Protein AF-A0A1L9WF78-F1 (afdb_monomer)

Organism: Aspergillus aculeatus (strain ATCC 16872 / CBS 172.66 / WB 5094) (NCBI:txid690307)

Nearest PDB structures (foldseek):
  9fd3-assembly1_A  TM=5.547E-01  e=2.324E-03  Kitasatospora cystarginea
  4m71-assembly1_B  TM=8.853E-01  e=1.704E-01  Streptomyces hygroscopicus
  8pha-assembly1_A  TM=4.714E-01  e=9.726E-03  Pleurotus sapidus
  5icg-assembly1_A-2  TM=5.037E-01  e=1.990E-02  Thalictrum flavum subsp. glaucum
  4kib-assembly1_A  TM=8.042E-01  e=3.721E-01  Streptomyces hygroscopicus

Mean predicted aligned error: 5.93 Å

Solvent-accessible surface area (backbone atoms only — not comparable to full-atom values): 11257 Å² total; per-residue (Å²): 108,93,61,76,75,52,94,73,83,68,85,78,70,74,90,67,50,72,46,78,39,79,64,32,56,86,36,61,65,51,50,56,51,30,70,78,35,74,77,26,51,64,45,67,43,56,97,61,77,67,62,98,58,92,80,71,68,68,61,70,53,64,53,66,60,60,52,42,43,52,50,53,72,73,46,57,94,83,59,84,83,83,86,90,82,77,76,78,69,84,70,50,88,68,83,92,61,79,47,58,61,75,88,36,70,64,44,47,50,49,50,53,51,46,52,52,24,47,75,73,52,17,55,50,78,48,68,93,48,45,67,60,47,40,46,75,43,73,50,72,93,83,78,85,84,87,81,88,78,51,76,27,70,79,47,84,53,68,68,50,15,55,50,1,40,53,45,36,49,54,58,52,70,70,52,77,134

InterPro domains:
  IPR029063 S-adenosyl-L-methionine-dependent methyltransferase superfamily [G3DSA:3.40.50.150] (2-60)
  IPR029063 S-adenosyl-L-methionine-dependent methyltransferase superfamily [SSF53335] (15-171)

Secondary structure (DSSP, 8-state):
-TTTT-S--S---S---EEEEES-TTSHHHHHHHHH-TTSEEEEE-SSS--SS---STTT-S-HHHHHHHHHHHSPTT---------SS-----SSS-SS-TTSHHHHHHHHHHHHHHHHT--S--HHHHHHHHHHTT--S---------SSTT-SSHHHHHHHHHHHHHHHHTS--

Radius of gyration: 17.88 Å; Cα contacts (8 Å, |Δi|>4): 173; chains: 1; bounding box: 43×38×52 Å

Foldseek 3Di:
DLVPPDLFDWPPPDQAAEAEAEQCQVVPSQVVVCVVRVNHDYHYDYPDHRDPADDDCFLVDLDLLVVLLVVLVPADVVGDDDHDHDAPAAADPDPDDGRDPCPDPRVVVVVVLQVVSVVVRGGGGCPVCNLVSNVVSVDPPRDDDDGDAAAAQPDPDPVSNVSNPSNVVVNVVVPDD

Sequence (177 aa):
MALQGKLYQAPLRGPVRRILDLGTGTGIWAIEIADERPQARVLGNDLSPIQPTCATWFGSIADWNGLFAQAHQHLVPGGSYEIQEFRVDFQSQARGGPTLPESSSIARWQHSLQEASSRFGKPINVVHTLADTLRRNAFVDVTEEVVKIPIGAWARDLTLKQLGVLMQGHAIDSVEP

pLDDT: mean 86.36, std 11.05, range [46.06, 97.69]

Structure (mmCIF, N/CA/C/O backbone):
data_AF-A0A1L9WF78-F1
#
_entry.id   AF-A0A1L9WF78-F1
#
loop_
_atom_site.group_PDB
_atom_site.id
_atom_site.type_symbol
_atom_site.label_atom_id
_atom_site.label_alt_id
_atom_site.label_comp_id
_atom_site.label_asym_id
_atom_site.label_entity_id
_atom_site.label_seq_id
_atom_site.pdbx_PDB_ins_code
_atom_site.Cartn_x
_atom_site.Cartn_y
_atom_site.Cartn_z
_atom_site.occupancy
_atom_site.B_iso_or_equiv
_atom_site.auth_seq_id
_atom_site.auth_comp_id
_atom_site.auth_asym_id
_atom_site.auth_atom_id
_atom_site.pdbx_PDB_model_num
ATOM 1 N N . MET A 1 1 ? 6.526 10.727 4.330 1.00 61.69 1 MET A N 1
ATOM 2 C CA . MET A 1 1 ? 6.862 11.603 3.176 1.00 61.69 1 MET A CA 1
ATOM 3 C C . MET A 1 1 ? 5.783 11.598 2.093 1.00 61.69 1 MET A C 1
ATOM 5 O O . MET A 1 1 ? 5.320 12.680 1.766 1.00 61.69 1 MET A O 1
ATOM 9 N N . ALA A 1 2 ? 5.336 10.444 1.574 1.00 72.06 2 ALA A N 1
ATOM 10 C CA . ALA A 1 2 ? 4.269 10.398 0.558 1.00 72.06 2 ALA A CA 1
ATOM 11 C C . ALA A 1 2 ? 2.912 10.930 1.070 1.00 72.06 2 ALA A C 1
ATOM 13 O O . ALA A 1 2 ? 2.276 11.721 0.389 1.00 72.06 2 ALA A O 1
ATOM 14 N N . LEU A 1 3 ? 2.536 10.598 2.310 1.00 82.19 3 LEU A N 1
ATOM 15 C CA . LEU A 1 3 ? 1.322 11.106 2.968 1.00 82.19 3 LEU A CA 1
ATOM 16 C C . LEU A 1 3 ? 1.522 12.427 3.734 1.00 82.19 3 LEU A C 1
ATOM 18 O O . LEU A 1 3 ? 0.786 12.728 4.670 1.00 82.19 3 LEU A O 1
ATOM 22 N N . GLN A 1 4 ? 2.565 13.199 3.403 1.00 81.69 4 GLN A N 1
ATOM 23 C CA . GLN A 1 4 ? 2.841 14.508 4.025 1.00 81.69 4 GLN A CA 1
ATOM 24 C C . GLN A 1 4 ? 2.914 14.492 5.570 1.00 81.69 4 GLN A C 1
ATOM 26 O O . GLN A 1 4 ? 2.599 15.479 6.226 1.00 81.69 4 GLN A O 1
ATOM 31 N N . GLY A 1 5 ? 3.343 13.369 6.156 1.00 83.19 5 GLY A N 1
ATOM 32 C CA . GLY A 1 5 ? 3.504 13.214 7.608 1.00 83.19 5 GLY A CA 1
ATOM 33 C C . GLY A 1 5 ? 2.298 12.610 8.330 1.00 83.19 5 GLY A C 1
ATOM 34 O O . GLY A 1 5 ? 2.365 12.431 9.539 1.00 83.19 5 GLY A O 1
ATOM 35 N N . LYS A 1 6 ? 1.220 12.265 7.616 1.00 88.19 6 LYS A N 1
ATOM 36 C CA . LYS A 1 6 ? 0.109 11.477 8.169 1.00 88.19 6 LYS A CA 1
ATOM 37 C C . LYS A 1 6 ? 0.437 9.980 8.148 1.00 88.19 6 LYS A C 1
ATOM 39 O O . LYS A 1 6 ? 1.111 9.523 7.225 1.00 88.19 6 LYS A O 1
ATOM 44 N N . LEU A 1 7 ? -0.092 9.232 9.120 1.00 89.06 7 LEU A N 1
ATOM 45 C CA . LEU A 1 7 ? 0.006 7.766 9.179 1.00 89.06 7 LEU A CA 1
ATOM 46 C C . LEU A 1 7 ? -1.025 7.067 8.282 1.00 89.06 7 LEU A C 1
ATOM 48 O O . LEU A 1 7 ? -0.733 6.028 7.697 1.00 89.06 7 LEU A O 1
ATOM 52 N N . TYR A 1 8 ? -2.221 7.640 8.174 1.00 91.62 8 TYR A N 1
ATOM 53 C CA . TYR A 1 8 ? -3.352 7.109 7.417 1.00 91.62 8 TYR A CA 1
ATOM 54 C C . TYR A 1 8 ? -4.175 8.258 6.821 1.00 91.62 8 TYR A C 1
ATOM 56 O O . TYR A 1 8 ? -4.053 9.418 7.235 1.00 91.62 8 TYR A O 1
ATOM 64 N N . GLN A 1 9 ? -5.024 7.937 5.851 1.00 91.31 9 GLN A N 1
ATOM 65 C CA . GLN A 1 9 ? -5.969 8.863 5.216 1.00 91.31 9 GLN A CA 1
ATOM 66 C C . GLN A 1 9 ? -7.432 8.505 5.476 1.00 91.31 9 GLN A C 1
ATOM 68 O O . GLN A 1 9 ? -8.313 9.355 5.322 1.00 91.31 9 GLN A O 1
ATOM 73 N N . ALA A 1 10 ? -7.700 7.264 5.879 1.00 89.38 10 ALA A N 1
ATOM 74 C CA . ALA A 1 10 ? -9.036 6.768 6.125 1.00 89.38 10 ALA A CA 1
ATOM 75 C C . ALA A 1 10 ? -9.765 7.627 7.171 1.00 89.38 10 ALA A C 1
ATOM 77 O O . ALA A 1 10 ? -9.201 7.968 8.218 1.00 89.38 10 ALA A O 1
ATOM 78 N N . PRO A 1 11 ? -11.047 7.953 6.938 1.00 85.25 11 PRO A N 1
ATOM 79 C CA . PRO A 1 11 ? -11.840 8.717 7.884 1.00 85.25 11 PRO A CA 1
ATOM 80 C C . PRO A 1 11 ? -12.244 7.817 9.058 1.00 85.25 11 PRO A C 1
ATOM 82 O O . PRO A 1 11 ? -13.340 7.258 9.079 1.00 85.25 11 PRO A O 1
ATOM 85 N N . LEU A 1 12 ? -11.363 7.679 10.049 1.00 84.88 12 LEU A N 1
ATOM 86 C CA . LEU A 1 12 ? -11.631 6.904 11.261 1.00 84.88 12 LEU A CA 1
ATOM 87 C C . LEU A 1 12 ? -12.743 7.580 12.085 1.00 84.88 12 LEU A C 1
ATOM 89 O O . LEU A 1 12 ? -12.500 8.530 12.834 1.00 84.88 12 LEU A O 1
ATOM 93 N N . ARG A 1 13 ? -13.988 7.109 11.927 1.00 76.88 13 ARG A N 1
ATOM 94 C CA . ARG A 1 13 ? -15.166 7.633 12.637 1.00 76.88 13 ARG A CA 1
ATO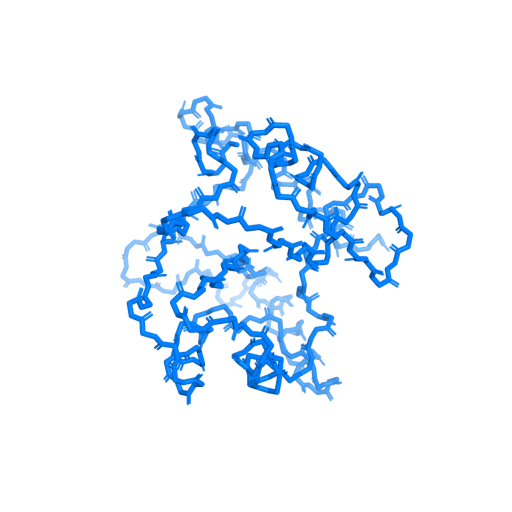M 95 C C . ARG A 1 13 ? -15.283 6.998 14.028 1.00 76.88 13 ARG A C 1
ATOM 97 O O . ARG A 1 13 ? -15.378 5.782 14.163 1.00 76.88 13 ARG A O 1
ATOM 104 N N . GLY A 1 14 ? -15.360 7.833 15.064 1.00 79.12 14 GLY A N 1
ATOM 105 C CA . GLY A 1 14 ? -15.586 7.388 16.443 1.00 79.12 14 GLY A CA 1
ATOM 106 C C . GLY A 1 14 ? -14.373 6.709 17.104 1.00 79.12 14 GLY A C 1
ATOM 107 O O . GLY A 1 14 ? -13.246 6.814 16.617 1.00 79.12 14 GLY A O 1
ATOM 108 N N . PRO A 1 15 ? -14.569 6.051 18.263 1.00 84.44 15 PRO A N 1
ATOM 109 C CA . PRO A 1 15 ? -13.482 5.407 18.991 1.00 84.44 15 PRO A CA 1
ATOM 110 C C . PRO A 1 15 ? -13.066 4.092 18.316 1.00 84.44 15 PRO A C 1
ATOM 112 O O . PRO A 1 15 ? -13.718 3.058 18.475 1.00 84.44 15 PRO A O 1
ATOM 115 N N . VAL A 1 16 ? -11.937 4.116 17.608 1.00 90.62 16 VAL A N 1
ATOM 116 C CA . VAL A 1 16 ? -11.293 2.905 17.081 1.00 90.62 16 VAL A CA 1
ATOM 117 C C . VAL A 1 16 ? -10.707 2.100 18.240 1.00 90.62 16 VAL A C 1
ATOM 119 O O . VAL A 1 16 ? -9.909 2.619 19.016 1.00 90.62 16 VAL A O 1
ATOM 122 N N . ARG A 1 17 ? -11.122 0.834 18.377 1.00 93.00 17 ARG A N 1
ATOM 123 C CA . ARG A 1 17 ? -10.664 -0.064 19.458 1.00 93.00 17 ARG A CA 1
ATOM 124 C C . ARG A 1 17 ? -9.747 -1.190 19.001 1.00 93.00 17 ARG A C 1
ATOM 126 O O . ARG A 1 17 ? -9.076 -1.794 19.831 1.00 93.00 17 ARG A O 1
ATOM 133 N N . ARG A 1 18 ? -9.769 -1.535 17.714 1.00 95.56 18 ARG A N 1
ATOM 134 C CA . ARG A 1 18 ? -8.987 -2.636 17.143 1.00 95.56 18 ARG A CA 1
ATOM 135 C C . ARG A 1 18 ? -8.483 -2.220 15.771 1.00 95.56 18 ARG A C 1
ATOM 137 O O . ARG A 1 18 ? -9.291 -1.781 14.957 1.00 95.56 18 ARG A O 1
ATOM 144 N N . ILE A 1 19 ? -7.182 -2.365 15.555 1.00 95.94 19 ILE A N 1
ATOM 145 C CA . ILE A 1 19 ? -6.498 -2.090 14.290 1.00 95.94 19 ILE A CA 1
ATOM 146 C C . ILE A 1 19 ? -5.694 -3.338 13.938 1.00 95.94 19 ILE A C 1
ATOM 148 O O . ILE A 1 19 ? -5.048 -3.925 14.807 1.00 95.94 19 ILE A O 1
ATOM 152 N N . LEU A 1 20 ? -5.769 -3.752 12.679 1.00 96.00 20 LEU A N 1
ATOM 153 C CA . LEU A 1 20 ? -4.962 -4.826 12.122 1.00 96.00 20 LEU A CA 1
ATOM 154 C C . LEU A 1 20 ? -4.073 -4.214 11.039 1.00 96.00 20 LEU A C 1
ATOM 156 O O . LEU A 1 20 ? -4.594 -3.685 10.061 1.00 96.00 20 LEU A O 1
ATOM 160 N N . ASP A 1 21 ? -2.764 -4.286 11.242 1.00 94.25 21 ASP A N 1
ATOM 161 C CA . ASP A 1 21 ? -1.738 -3.893 10.281 1.00 94.25 21 ASP A CA 1
ATOM 162 C C . ASP A 1 21 ? -1.203 -5.154 9.597 1.00 94.25 21 ASP A C 1
ATOM 164 O O . ASP A 1 21 ? -0.623 -6.035 10.240 1.00 94.25 21 ASP A O 1
ATOM 168 N N . LEU A 1 22 ? -1.471 -5.281 8.303 1.00 91.94 22 LEU A N 1
ATOM 169 C CA . LEU A 1 22 ? -1.071 -6.430 7.502 1.00 91.94 22 LEU A CA 1
ATOM 170 C C . LEU A 1 22 ? 0.110 -6.017 6.608 1.00 91.94 22 LEU A C 1
ATOM 172 O O . LEU A 1 22 ? 0.045 -5.011 5.905 1.00 91.94 22 LEU A O 1
ATOM 176 N N . GLY A 1 23 ? 1.183 -6.808 6.619 1.00 87.50 23 GLY A N 1
ATOM 177 C CA . GLY A 1 23 ? 2.458 -6.407 6.015 1.00 87.50 23 GLY A CA 1
ATOM 178 C C . GLY A 1 23 ? 3.178 -5.358 6.864 1.00 87.50 23 GLY A C 1
ATOM 179 O O . GLY A 1 23 ? 3.697 -4.381 6.333 1.00 87.50 23 GLY A O 1
ATOM 180 N N . THR A 1 24 ? 3.164 -5.545 8.190 1.00 88.75 24 THR A N 1
ATOM 181 C CA . THR A 1 24 ? 3.690 -4.568 9.159 1.00 88.75 24 THR A CA 1
ATOM 182 C C . THR A 1 24 ? 5.202 -4.333 9.022 1.00 88.75 24 THR A C 1
ATOM 184 O O . THR A 1 24 ? 5.720 -3.298 9.448 1.00 88.75 24 THR A O 1
ATOM 187 N N . GLY A 1 25 ? 5.934 -5.282 8.425 1.00 86.62 25 GLY A N 1
ATOM 188 C CA . GLY A 1 25 ? 7.367 -5.201 8.174 1.00 86.62 25 GLY A CA 1
ATOM 189 C C . GLY A 1 25 ? 8.172 -4.926 9.442 1.00 86.62 25 GLY A C 1
ATOM 190 O O . GLY A 1 25 ? 8.266 -5.756 10.344 1.00 86.62 25 GLY A O 1
ATOM 191 N N . THR A 1 26 ? 8.771 -3.737 9.506 1.00 86.38 26 THR A N 1
ATOM 192 C CA . THR A 1 26 ? 9.550 -3.270 10.663 1.00 86.38 26 THR A CA 1
ATOM 193 C C . THR A 1 26 ? 8.688 -2.960 11.892 1.00 86.38 26 THR A C 1
ATOM 195 O O . THR A 1 26 ? 9.228 -2.798 12.985 1.00 86.38 26 THR A O 1
ATOM 198 N N . GLY A 1 27 ? 7.366 -2.852 11.728 1.00 88.00 27 GLY A N 1
ATOM 199 C CA . GLY A 1 27 ? 6.416 -2.519 12.787 1.00 88.00 27 GLY A CA 1
ATOM 200 C C . GLY A 1 27 ? 6.327 -1.030 13.122 1.00 88.00 27 GLY A C 1
ATOM 201 O O . GLY A 1 27 ? 5.573 -0.669 14.021 1.00 88.00 27 GLY A O 1
ATOM 202 N N . ILE A 1 28 ? 7.059 -0.155 12.417 1.00 90.50 28 ILE A N 1
ATOM 203 C CA . ILE A 1 28 ? 7.089 1.293 12.706 1.00 90.50 28 ILE A CA 1
ATOM 204 C C . ILE A 1 28 ? 5.677 1.886 12.665 1.00 90.50 28 ILE A C 1
ATOM 206 O O . ILE A 1 28 ? 5.268 2.542 13.617 1.00 90.50 28 ILE A O 1
ATOM 210 N N . TRP A 1 29 ? 4.904 1.587 11.615 1.00 91.69 29 TRP A N 1
ATOM 211 C CA . TRP A 1 29 ? 3.536 2.092 11.485 1.00 91.69 29 TRP A CA 1
ATOM 212 C C . TRP A 1 29 ? 2.633 1.614 12.631 1.00 91.69 29 TRP A C 1
ATOM 214 O O . TRP A 1 29 ? 1.911 2.412 13.227 1.00 91.69 29 TRP A O 1
ATOM 224 N N . ALA A 1 30 ? 2.713 0.326 12.987 1.00 92.81 30 ALA A N 1
ATOM 225 C CA . ALA A 1 30 ? 1.938 -0.257 14.080 1.00 92.81 30 ALA A CA 1
ATOM 226 C C . ALA A 1 30 ? 2.273 0.364 15.449 1.00 92.81 30 ALA A C 1
ATOM 228 O O . ALA A 1 30 ? 1.378 0.521 16.280 1.00 92.81 30 ALA A O 1
ATOM 229 N N . ILE A 1 31 ? 3.538 0.725 15.685 1.00 93.19 31 ILE A N 1
ATOM 230 C CA . ILE A 1 31 ? 3.962 1.419 16.908 1.00 93.19 31 ILE A CA 1
ATOM 231 C C . ILE A 1 31 ? 3.415 2.850 16.912 1.00 93.19 31 ILE A C 1
ATOM 233 O O . ILE A 1 31 ? 2.746 3.244 17.864 1.00 93.19 31 ILE A O 1
ATOM 237 N N . GLU A 1 32 ? 3.627 3.604 15.833 1.00 94.38 32 GLU A N 1
ATOM 238 C CA . GLU A 1 32 ? 3.211 5.009 15.752 1.00 94.38 32 GLU A CA 1
ATOM 239 C C . GLU A 1 32 ? 1.686 5.170 15.885 1.00 94.38 32 GLU A C 1
ATOM 241 O O . GLU A 1 32 ? 1.213 6.067 16.587 1.00 94.38 32 GLU A O 1
ATOM 246 N N . ILE A 1 33 ? 0.891 4.271 15.289 1.00 93.31 33 ILE A N 1
ATOM 247 C CA . ILE A 1 33 ? -0.571 4.321 15.431 1.00 93.31 33 ILE A CA 1
ATOM 248 C C . ILE A 1 33 ? -1.043 3.888 16.826 1.00 93.31 33 ILE A C 1
ATOM 250 O O . ILE A 1 33 ? -2.074 4.376 17.296 1.00 93.31 33 ILE A O 1
ATOM 254 N N . ALA A 1 34 ? -0.312 2.993 17.502 1.00 94.00 34 ALA A N 1
ATOM 255 C CA . ALA A 1 34 ? -0.608 2.614 18.883 1.00 94.00 34 ALA A CA 1
ATOM 256 C C . ALA A 1 34 ? -0.374 3.792 19.840 1.00 94.00 34 ALA A C 1
ATOM 258 O O . ALA A 1 34 ? -1.193 4.017 20.733 1.00 94.00 34 ALA A O 1
ATOM 259 N N . ASP A 1 35 ? 0.679 4.579 19.601 1.00 94.56 35 ASP A N 1
ATOM 260 C CA . ASP A 1 35 ? 0.959 5.809 20.347 1.00 94.56 35 ASP A CA 1
ATOM 261 C C . ASP A 1 35 ? -0.088 6.904 20.062 1.00 94.56 35 ASP A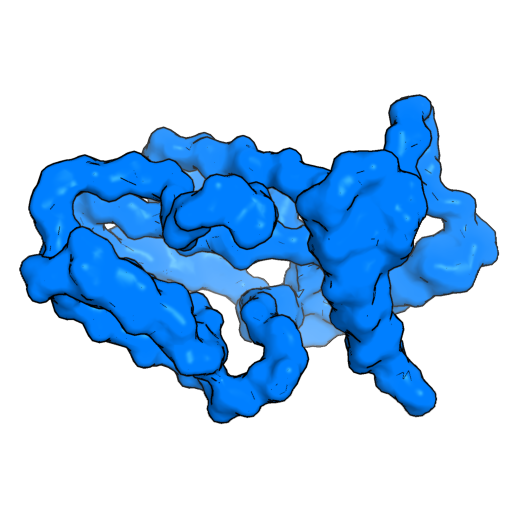 C 1
ATOM 263 O O . ASP A 1 35 ? -0.557 7.567 20.990 1.00 94.56 35 ASP A O 1
ATOM 267 N N . GLU A 1 36 ? -0.525 7.072 18.803 1.00 92.56 36 GLU A N 1
ATOM 268 C CA . GLU A 1 36 ? -1.593 8.027 18.443 1.00 92.56 36 GLU A CA 1
ATOM 269 C C . GLU A 1 36 ? -2.966 7.615 19.021 1.00 92.56 36 GLU A C 1
ATOM 271 O O . GLU A 1 36 ? -3.814 8.461 19.331 1.00 92.56 36 GLU A O 1
ATOM 276 N N . ARG A 1 37 ? -3.216 6.306 19.167 1.00 91.19 37 ARG A N 1
ATOM 277 C CA . ARG A 1 37 ? -4.502 5.733 19.599 1.00 91.19 37 ARG A CA 1
ATOM 278 C C . ARG A 1 37 ? -4.304 4.745 20.759 1.00 91.19 37 ARG A C 1
ATOM 280 O O . ARG A 1 37 ? -4.589 3.559 20.589 1.00 91.19 37 ARG A O 1
ATOM 287 N N . PRO A 1 38 ? -3.946 5.209 21.971 1.00 92.81 38 PRO A N 1
ATOM 288 C CA . PRO A 1 38 ? -3.614 4.331 23.101 1.00 92.81 38 PRO A CA 1
ATOM 289 C C . PRO A 1 38 ? -4.782 3.446 23.574 1.00 92.81 38 PRO A C 1
ATOM 291 O O . PRO A 1 38 ? -4.584 2.430 24.236 1.00 92.81 38 PRO A O 1
ATOM 294 N N . GLN A 1 39 ? -6.022 3.809 23.238 1.00 93.81 39 GLN A N 1
ATOM 295 C CA . GLN A 1 39 ? -7.219 3.005 23.496 1.00 93.81 39 GLN A CA 1
ATOM 296 C C . GLN A 1 39 ? -7.435 1.856 22.496 1.00 93.81 39 GLN A C 1
ATOM 298 O O . GLN A 1 39 ? -8.315 1.015 22.712 1.00 93.81 39 GLN A O 1
ATOM 303 N N . ALA A 1 40 ? -6.716 1.850 21.372 1.00 94.56 40 ALA A N 1
ATOM 304 C CA . ALA A 1 40 ? -6.832 0.835 20.341 1.00 94.56 40 ALA A CA 1
ATOM 305 C C . ALA A 1 40 ? -5.834 -0.296 20.595 1.00 94.56 40 ALA A C 1
ATOM 307 O O . ALA A 1 40 ? -4.653 -0.076 20.840 1.00 94.56 40 ALA A O 1
ATOM 308 N N . ARG A 1 41 ? -6.296 -1.540 20.469 1.00 96.19 41 ARG A N 1
ATOM 309 C CA . ARG A 1 41 ? -5.400 -2.687 20.348 1.00 96.19 41 ARG A CA 1
ATOM 310 C C . ARG A 1 41 ? -4.944 -2.802 18.896 1.00 96.19 41 ARG A C 1
ATOM 312 O O . ARG A 1 41 ? -5.767 -3.102 18.029 1.00 96.19 41 ARG A O 1
ATOM 319 N N . VAL A 1 42 ? -3.653 -2.606 18.660 1.00 96.69 42 VAL A N 1
ATOM 320 C CA . VAL A 1 42 ? -3.015 -2.759 17.347 1.00 96.69 42 VAL A CA 1
ATOM 321 C C . VAL A 1 42 ? -2.398 -4.152 17.249 1.00 96.69 42 VAL A C 1
ATOM 323 O O . VAL A 1 42 ? -1.690 -4.590 18.156 1.00 96.69 42 VAL A O 1
ATOM 326 N N . LEU A 1 43 ? -2.706 -4.876 16.176 1.00 95.81 43 LEU A N 1
ATOM 327 C CA . LEU A 1 43 ? -2.088 -6.154 15.838 1.00 95.81 43 LEU A CA 1
ATOM 328 C C . LEU A 1 43 ? -1.344 -5.988 14.514 1.00 95.81 43 LEU A C 1
ATOM 330 O O . LEU A 1 43 ? -1.992 -5.796 13.493 1.00 95.81 43 LEU A O 1
ATOM 334 N N . GLY A 1 44 ? -0.016 -6.068 14.540 1.00 92.38 44 GLY A N 1
ATOM 335 C CA . GLY A 1 44 ? 0.814 -6.131 13.338 1.00 92.38 44 GLY A CA 1
ATOM 336 C C . GLY A 1 44 ? 1.113 -7.576 12.964 1.00 92.38 44 GLY A C 1
ATOM 337 O O . GLY A 1 44 ? 1.482 -8.372 13.830 1.00 92.38 44 GLY A O 1
ATOM 338 N N . ASN A 1 45 ? 0.944 -7.924 11.692 1.00 90.44 45 ASN A N 1
ATOM 339 C CA . ASN A 1 45 ? 1.291 -9.237 11.163 1.00 90.44 45 ASN A CA 1
ATOM 340 C C . ASN A 1 45 ? 2.050 -9.099 9.842 1.00 90.44 45 ASN A C 1
ATOM 342 O O . ASN A 1 45 ? 1.644 -8.337 8.965 1.00 90.44 45 ASN A O 1
ATOM 346 N N . ASP A 1 46 ? 3.100 -9.897 9.677 1.00 87.62 46 ASP A N 1
ATOM 347 C CA . ASP A 1 46 ? 3.849 -10.013 8.429 1.00 87.62 46 ASP A CA 1
ATOM 348 C C . ASP A 1 46 ? 3.949 -11.479 7.996 1.00 87.62 46 ASP A C 1
ATOM 350 O O . ASP A 1 46 ? 3.882 -12.390 8.825 1.00 87.62 46 ASP A O 1
ATOM 354 N N . LEU A 1 47 ? 4.086 -11.708 6.690 1.00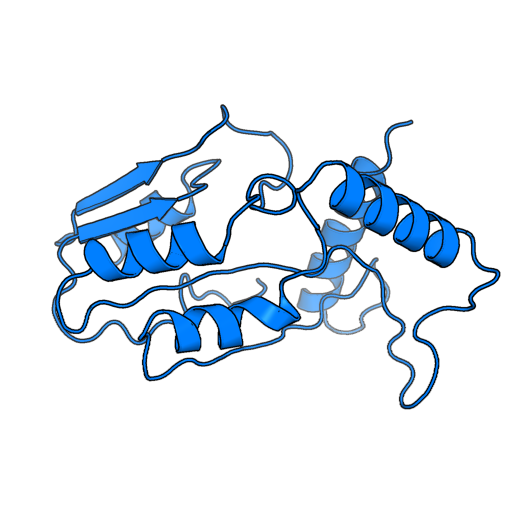 82.06 47 LEU A N 1
ATOM 355 C CA . LEU A 1 47 ? 4.339 -13.041 6.136 1.00 82.06 47 LEU A CA 1
ATOM 356 C C . LEU A 1 47 ? 5.825 -13.412 6.191 1.00 82.06 47 LEU A C 1
ATOM 358 O O . LEU A 1 47 ? 6.160 -14.595 6.119 1.00 82.06 47 LEU A O 1
ATOM 362 N N . SER A 1 48 ? 6.709 -12.422 6.301 1.00 74.69 48 SER A N 1
ATOM 363 C CA . SER A 1 48 ? 8.157 -12.590 6.266 1.00 74.69 48 SER A CA 1
ATOM 364 C C . SER A 1 48 ? 8.835 -11.902 7.455 1.00 74.69 48 SER A C 1
ATOM 366 O O . SER A 1 48 ? 8.313 -10.928 7.997 1.00 74.69 48 SER A O 1
ATOM 368 N N . PRO A 1 49 ? 10.015 -12.379 7.889 1.00 68.12 49 PRO A N 1
ATOM 369 C CA . PRO A 1 49 ? 10.863 -11.611 8.790 1.00 68.12 49 PRO A CA 1
ATOM 370 C C . PRO A 1 49 ? 11.244 -10.270 8.158 1.00 68.12 49 PRO A C 1
ATOM 372 O O . PRO A 1 49 ? 11.361 -10.183 6.934 1.00 68.12 49 PRO A O 1
ATOM 375 N N . ILE A 1 50 ? 11.496 -9.272 9.011 1.00 64.81 50 ILE A N 1
ATOM 376 C CA . ILE A 1 50 ? 11.900 -7.908 8.646 1.00 64.81 50 ILE A CA 1
ATOM 377 C C . ILE A 1 50 ? 12.856 -7.899 7.440 1.00 64.81 50 ILE A C 1
ATOM 379 O O . ILE A 1 50 ? 14.006 -8.334 7.524 1.00 64.81 50 ILE A O 1
ATOM 383 N N . GLN A 1 51 ? 12.355 -7.445 6.291 1.00 58.22 51 GLN A N 1
ATOM 384 C CA . GLN A 1 51 ? 13.180 -7.269 5.103 1.00 58.22 51 GLN A CA 1
ATOM 385 C C . GLN A 1 51 ? 13.944 -5.940 5.247 1.00 58.22 51 GLN A C 1
ATOM 387 O O . GLN A 1 51 ? 13.338 -4.930 5.613 1.00 58.22 51 GLN A O 1
ATOM 392 N N . PRO A 1 52 ? 15.268 -5.909 5.003 1.00 46.06 52 PRO A N 1
ATOM 393 C CA . PRO A 1 52 ? 16.073 -4.689 5.120 1.00 46.06 52 PRO A CA 1
ATOM 394 C C . PRO A 1 52 ? 15.736 -3.634 4.051 1.00 46.06 52 PRO A C 1
ATOM 396 O O . PRO A 1 52 ? 16.131 -2.478 4.192 1.00 46.06 52 PRO A O 1
ATOM 399 N N . THR A 1 53 ? 14.996 -4.012 3.007 1.00 55.31 53 THR A N 1
ATOM 400 C CA . THR A 1 53 ? 14.496 -3.135 1.942 1.00 55.31 53 THR A CA 1
ATOM 401 C C . THR A 1 53 ? 12.962 -3.127 1.920 1.00 55.31 53 THR A C 1
ATOM 403 O O . THR A 1 53 ? 12.313 -4.008 2.480 1.00 55.31 53 THR A O 1
ATOM 406 N N . CYS A 1 54 ? 12.378 -2.070 1.344 1.00 51.81 54 CYS A N 1
ATOM 407 C CA . CYS A 1 54 ? 10.943 -1.763 1.364 1.00 51.81 54 CYS A CA 1
ATOM 408 C C . CYS A 1 54 ? 10.045 -2.984 1.072 1.00 51.81 54 CYS A C 1
ATOM 410 O O . CYS A 1 54 ? 10.113 -3.566 -0.008 1.00 51.81 54 CYS A O 1
ATOM 412 N N . ALA A 1 55 ? 9.176 -3.338 2.025 1.00 54.44 55 ALA A N 1
ATOM 413 C CA . ALA A 1 55 ? 8.175 -4.386 1.866 1.00 54.44 55 ALA A CA 1
ATOM 414 C C . ALA A 1 55 ? 6.857 -3.781 1.366 1.00 54.44 55 ALA A C 1
ATOM 416 O O . ALA A 1 55 ? 6.317 -2.856 1.970 1.00 54.44 55 ALA A O 1
ATOM 417 N N . THR A 1 56 ? 6.344 -4.310 0.260 1.00 61.94 56 THR A N 1
ATOM 418 C CA . THR A 1 56 ? 5.018 -3.982 -0.283 1.00 61.94 56 THR A CA 1
ATOM 419 C C . THR A 1 56 ? 4.304 -5.268 -0.663 1.00 61.94 56 THR A C 1
ATOM 421 O O . THR A 1 56 ? 4.928 -6.328 -0.755 1.00 61.94 56 THR A O 1
ATOM 424 N N . TRP A 1 57 ? 2.989 -5.209 -0.855 1.00 63.25 57 TRP A N 1
ATOM 425 C CA . TRP A 1 57 ? 2.187 -6.412 -1.077 1.00 63.25 57 TRP A CA 1
ATOM 426 C C . TRP A 1 57 ? 2.237 -6.919 -2.524 1.00 63.25 57 TRP A C 1
ATOM 428 O O . TRP A 1 57 ? 1.710 -8.000 -2.831 1.00 63.25 57 TRP A O 1
ATOM 438 N N . PHE A 1 58 ? 2.909 -6.193 -3.421 1.00 66.75 58 PHE A N 1
ATOM 439 C CA . PHE A 1 58 ? 3.067 -6.602 -4.811 1.00 66.75 58 PHE A CA 1
ATOM 440 C C . PHE A 1 58 ? 3.720 -7.956 -4.967 1.00 66.75 58 PHE A C 1
ATOM 442 O O . PHE A 1 58 ? 4.685 -8.302 -4.293 1.00 66.75 58 PHE A O 1
ATOM 449 N N . GLY A 1 59 ? 3.162 -8.745 -5.884 1.00 73.44 59 GLY A N 1
ATOM 450 C CA . GLY A 1 59 ? 3.639 -10.098 -6.144 1.00 73.44 59 GLY A CA 1
ATOM 451 C C . GLY A 1 59 ? 3.403 -11.071 -4.983 1.00 73.44 59 GLY A C 1
ATOM 452 O O . GLY A 1 59 ? 3.711 -12.253 -5.121 1.00 73.44 59 GLY A O 1
ATOM 453 N N . SER A 1 60 ? 2.810 -10.631 -3.867 1.00 81.50 60 SER A N 1
ATOM 454 C CA . SER A 1 60 ? 2.484 -11.494 -2.728 1.00 81.50 60 SER A CA 1
ATOM 455 C C . SER A 1 60 ? 1.027 -11.952 -2.756 1.00 81.50 60 SER A C 1
ATOM 457 O O . SER A 1 60 ? 0.764 -13.120 -2.451 1.00 81.50 60 SER A O 1
ATOM 459 N N . ILE A 1 61 ? 0.106 -11.105 -3.229 1.00 88.12 61 ILE A N 1
ATOM 460 C CA . ILE A 1 61 ? -1.327 -11.420 -3.335 1.00 88.12 61 ILE A CA 1
ATOM 461 C C . ILE A 1 61 ? -1.706 -11.923 -4.726 1.00 88.12 61 ILE A C 1
ATOM 463 O O . ILE A 1 61 ? -1.485 -11.251 -5.730 1.00 88.12 61 ILE A O 1
ATOM 467 N N . ALA A 1 62 ? -2.323 -13.106 -4.763 1.00 89.06 62 ALA A N 1
ATOM 468 C CA . ALA A 1 62 ? -2.918 -13.680 -5.970 1.00 89.06 62 ALA A CA 1
ATOM 469 C C . ALA A 1 62 ? -4.399 -13.292 -6.131 1.00 89.06 62 ALA A C 1
ATOM 471 O O . ALA A 1 62 ? -4.849 -13.012 -7.238 1.00 89.06 62 ALA A O 1
ATOM 472 N N . ASP A 1 63 ? -5.151 -13.257 -5.024 1.00 92.69 63 ASP A N 1
ATOM 473 C CA . ASP A 1 63 ? -6.598 -13.023 -5.015 1.00 92.69 63 ASP A CA 1
ATOM 474 C C . ASP A 1 63 ? -6.971 -11.808 -4.154 1.00 92.69 63 ASP A C 1
ATOM 476 O O . ASP A 1 63 ? -7.311 -11.912 -2.973 1.00 92.69 63 ASP A O 1
ATOM 480 N N . TRP A 1 64 ? -6.912 -10.630 -4.774 1.00 93.06 64 TRP A N 1
ATOM 481 C CA . TRP A 1 64 ? -7.333 -9.373 -4.152 1.00 93.06 64 TRP A CA 1
ATOM 482 C C . TRP A 1 64 ? -8.825 -9.346 -3.822 1.00 93.06 64 TRP A C 1
ATOM 484 O O . TRP A 1 64 ? -9.226 -8.735 -2.834 1.00 93.06 64 TRP A O 1
ATOM 494 N N . ASN A 1 65 ? -9.656 -10.019 -4.622 1.00 95.25 65 ASN A N 1
ATOM 495 C CA . ASN A 1 65 ? -11.089 -10.064 -4.371 1.00 95.25 65 ASN A CA 1
ATOM 496 C C . ASN A 1 65 ? -11.392 -10.873 -3.106 1.00 95.25 65 ASN A C 1
ATOM 498 O O . ASN A 1 65 ? -12.120 -10.397 -2.241 1.00 95.25 65 ASN A O 1
ATOM 502 N N . GLY A 1 66 ? -10.793 -12.057 -2.967 1.00 96.31 66 GLY A N 1
ATOM 503 C CA . GLY A 1 66 ? -10.898 -12.876 -1.762 1.00 96.31 66 GLY A CA 1
ATOM 504 C C . GLY A 1 66 ? -10.361 -12.164 -0.521 1.00 96.31 66 GLY A C 1
ATOM 505 O O . GLY A 1 66 ? -11.016 -12.192 0.522 1.00 96.31 66 GLY A O 1
ATOM 506 N N . LEU A 1 67 ? -9.227 -11.464 -0.636 1.00 94.88 67 LEU A N 1
ATOM 507 C CA . LEU A 1 67 ? -8.682 -10.655 0.458 1.00 94.88 67 LEU A CA 1
ATOM 508 C C . LEU A 1 67 ? -9.671 -9.570 0.910 1.00 94.88 67 LEU A C 1
ATOM 510 O O . LEU A 1 67 ? -9.947 -9.450 2.103 1.00 94.88 67 LEU A O 1
ATOM 514 N N . PHE A 1 68 ? -10.231 -8.796 -0.023 1.00 96.62 68 PHE A N 1
ATOM 515 C CA . PHE A 1 68 ? -11.182 -7.735 0.317 1.00 96.62 68 PHE A CA 1
ATOM 516 C C . PHE A 1 68 ? -12.515 -8.289 0.829 1.00 96.62 68 PHE A C 1
ATOM 518 O O . PHE A 1 68 ? -13.072 -7.728 1.772 1.00 96.62 68 PHE A O 1
ATOM 525 N N . ALA A 1 69 ? -12.990 -9.417 0.297 1.00 97.69 69 ALA A N 1
ATOM 526 C CA . ALA A 1 69 ? -14.162 -10.115 0.823 1.00 97.69 69 ALA A CA 1
ATOM 527 C C . ALA A 1 69 ? -13.951 -10.534 2.287 1.00 97.69 69 ALA A C 1
ATOM 529 O O . ALA A 1 69 ? -14.812 -10.298 3.138 1.00 97.69 69 ALA A O 1
ATOM 530 N N . GLN A 1 70 ? -12.786 -11.110 2.600 1.00 97.12 70 GLN A N 1
ATOM 531 C CA . GLN A 1 70 ? -12.425 -11.484 3.968 1.00 97.12 70 GLN A CA 1
ATOM 532 C C . GLN A 1 70 ? -12.299 -10.254 4.868 1.00 97.12 70 GLN A C 1
ATOM 534 O O . GLN A 1 70 ? -12.840 -10.259 5.973 1.00 97.12 70 GLN A O 1
ATOM 539 N N . ALA A 1 71 ? -11.643 -9.188 4.407 1.00 96.44 71 ALA A N 1
ATOM 540 C CA . ALA A 1 71 ? -11.526 -7.948 5.169 1.00 96.44 71 ALA A CA 1
ATOM 541 C C . ALA A 1 71 ? -12.909 -7.374 5.515 1.00 96.44 71 ALA A C 1
ATOM 543 O O . ALA A 1 71 ? -13.172 -7.069 6.678 1.00 96.44 71 ALA A O 1
ATOM 544 N N . HIS A 1 72 ? -13.822 -7.315 4.542 1.00 96.31 72 HIS A N 1
ATOM 545 C CA . HIS A 1 72 ? -15.187 -6.836 4.754 1.00 96.31 72 HIS A CA 1
ATOM 546 C C . HIS A 1 72 ? -15.940 -7.667 5.808 1.00 96.31 72 HIS A C 1
ATOM 548 O O . HIS A 1 72 ? -16.623 -7.108 6.661 1.00 96.31 72 HIS A O 1
ATOM 554 N N . GLN A 1 73 ? -15.794 -8.996 5.796 1.00 96.94 73 GLN A N 1
ATOM 555 C CA . GLN A 1 73 ? -16.444 -9.884 6.774 1.00 96.94 73 GLN A CA 1
ATOM 556 C C . GLN A 1 73 ? -15.942 -9.696 8.213 1.00 96.94 73 GLN A C 1
ATOM 558 O O . GLN A 1 73 ? -16.692 -9.946 9.157 1.00 96.94 73 GLN A O 1
ATOM 563 N N . HIS A 1 74 ? -14.687 -9.279 8.393 1.00 95.94 74 HIS A N 1
ATOM 564 C CA . HIS A 1 74 ? -14.070 -9.124 9.714 1.00 95.94 74 HIS A CA 1
ATOM 565 C C . HIS A 1 74 ? -14.138 -7.690 10.256 1.00 95.94 74 HIS A C 1
ATOM 567 O O . HIS A 1 74 ? -13.871 -7.465 11.442 1.00 95.94 74 HIS A O 1
ATOM 573 N N . LEU A 1 75 ? -14.505 -6.719 9.418 1.00 94.69 75 LEU A N 1
ATOM 574 C CA . LEU A 1 75 ? -14.723 -5.346 9.849 1.00 94.69 75 LEU A CA 1
ATOM 575 C C . LEU A 1 75 ? -16.051 -5.212 10.595 1.00 94.69 75 LEU A C 1
ATOM 577 O O . LEU A 1 75 ? -17.077 -5.787 10.243 1.00 94.69 75 LEU A O 1
ATOM 581 N N . VAL A 1 76 ? -16.028 -4.409 11.657 1.00 93.12 76 VAL A N 1
ATOM 582 C CA . VAL A 1 76 ? -17.260 -3.993 12.332 1.00 93.12 76 VAL A CA 1
ATOM 583 C C . VAL A 1 76 ? -18.065 -3.064 11.416 1.00 93.12 76 VAL A C 1
ATOM 585 O O . VAL A 1 76 ? -17.462 -2.344 10.615 1.00 93.12 76 VAL A O 1
ATOM 588 N N . PRO A 1 77 ? -19.402 -3.000 11.549 1.00 91.69 77 PRO A N 1
ATOM 589 C CA . PRO A 1 77 ? -20.197 -2.006 10.835 1.00 91.69 77 PRO A CA 1
ATOM 590 C C . PRO A 1 77 ? -19.658 -0.586 11.067 1.00 91.69 77 PRO A C 1
ATOM 592 O O . PRO A 1 77 ? -19.470 -0.167 12.209 1.00 91.69 77 PRO A O 1
ATOM 595 N N . GLY A 1 78 ? -19.388 0.140 9.979 1.00 90.75 78 GLY A N 1
ATOM 596 C CA . GLY A 1 78 ? -18.775 1.475 10.015 1.00 90.75 78 GLY A CA 1
ATOM 597 C C . GLY A 1 78 ? -17.248 1.496 10.173 1.00 90.75 78 GLY A C 1
ATOM 598 O O . GLY A 1 78 ? -16.676 2.579 10.274 1.00 90.75 78 GLY A O 1
ATOM 599 N N . GLY A 1 79 ? -16.586 0.335 10.197 1.00 93.00 79 GLY A N 1
ATOM 600 C CA . GLY A 1 79 ? -15.128 0.228 10.166 1.00 93.00 79 GLY A CA 1
ATOM 601 C C . GLY A 1 79 ? -14.534 0.667 8.825 1.00 93.00 79 GLY A C 1
ATOM 602 O O . GLY A 1 79 ? -15.211 0.666 7.798 1.00 93.00 79 GLY A O 1
ATOM 603 N N . SER A 1 80 ? -13.255 1.036 8.841 1.00 94.38 80 SER A N 1
ATOM 604 C CA . SER A 1 80 ? -12.520 1.491 7.657 1.00 94.38 80 SER A CA 1
ATOM 605 C C . SER A 1 80 ? -11.491 0.453 7.214 1.00 94.38 80 SER A C 1
ATOM 607 O O . SER A 1 80 ? -10.919 -0.252 8.044 1.00 94.38 80 SER A O 1
ATOM 609 N N . TYR A 1 81 ? -11.239 0.400 5.908 1.00 95.00 81 TYR A N 1
ATOM 610 C CA . TYR A 1 81 ? -10.126 -0.324 5.301 1.00 95.00 81 TYR A CA 1
ATOM 611 C C . TYR A 1 81 ? -9.267 0.681 4.537 1.00 95.00 81 TYR A C 1
ATOM 613 O O . TYR A 1 81 ? -9.804 1.493 3.784 1.00 95.00 81 TYR A O 1
ATOM 621 N N . GLU A 1 82 ? -7.955 0.628 4.734 1.00 94.62 82 GLU A N 1
ATOM 622 C CA . GLU A 1 82 ? -6.987 1.426 3.987 1.00 94.62 82 GLU A CA 1
ATOM 623 C C . GLU A 1 82 ? -5.937 0.503 3.382 1.00 94.62 82 GLU A C 1
ATOM 625 O O . GLU A 1 82 ? -5.506 -0.458 4.016 1.00 94.62 82 GLU A O 1
ATOM 630 N N . ILE A 1 83 ? -5.529 0.817 2.155 1.00 92.25 83 ILE A N 1
ATOM 631 C CA . ILE A 1 83 ? -4.427 0.164 1.463 1.00 92.25 83 ILE A CA 1
ATOM 632 C C . ILE A 1 83 ? -3.537 1.238 0.841 1.00 92.25 83 ILE A C 1
ATOM 634 O O . ILE A 1 83 ? -4.023 2.139 0.158 1.00 92.25 83 ILE A O 1
ATOM 638 N N . GLN A 1 84 ? -2.234 1.143 1.095 1.00 90.00 84 GLN A N 1
ATOM 639 C CA . GLN A 1 84 ? -1.217 2.015 0.514 1.00 90.00 84 GLN A CA 1
ATOM 640 C C . GLN A 1 84 ? -0.354 1.171 -0.413 1.00 90.00 84 GLN A C 1
ATOM 642 O O . GLN A 1 84 ? 0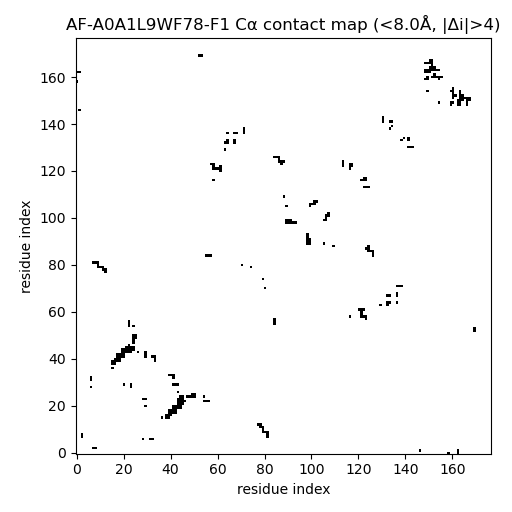.351 0.276 0.042 1.00 90.00 84 GLN A O 1
ATOM 647 N N . GLU A 1 85 ? -0.461 1.421 -1.715 1.00 86.50 85 GLU A N 1
ATOM 648 C CA . GLU A 1 85 ? 0.070 0.517 -2.729 1.00 86.50 85 GLU A CA 1
ATOM 649 C C . GLU A 1 85 ? 0.509 1.310 -3.977 1.00 86.50 85 GLU A C 1
ATOM 651 O O . GLU A 1 85 ? -0.085 2.340 -4.303 1.00 86.50 85 GLU A O 1
ATOM 656 N N . PHE A 1 86 ? 1.589 0.898 -4.650 1.00 83.88 86 PHE A N 1
ATOM 657 C CA . PHE A 1 86 ? 2.305 1.703 -5.665 1.00 83.88 86 PHE A CA 1
ATOM 658 C C . PHE A 1 86 ? 2.534 0.990 -7.013 1.00 83.88 86 PHE A C 1
ATOM 660 O O . PHE A 1 86 ? 2.916 -0.158 -7.083 1.00 83.88 86 PHE A O 1
ATOM 667 N N . ARG A 1 87 ? 2.399 1.652 -8.159 1.00 84.25 87 ARG A N 1
ATOM 668 C CA . ARG A 1 87 ? 2.668 0.963 -9.441 1.00 84.25 87 ARG A CA 1
ATOM 669 C C . ARG A 1 87 ? 4.130 0.511 -9.590 1.00 84.25 87 ARG A C 1
ATOM 671 O O . ARG A 1 87 ? 5.034 1.308 -9.360 1.00 84.25 87 ARG A O 1
ATOM 678 N N . VAL A 1 88 ? 4.344 -0.727 -10.052 1.00 80.88 88 VAL A N 1
ATOM 679 C CA . VAL A 1 88 ? 5.688 -1.289 -10.299 1.00 80.88 88 VAL A CA 1
ATOM 680 C C . VAL A 1 88 ? 6.268 -0.807 -11.632 1.00 80.88 88 VAL A C 1
ATOM 682 O O . VAL A 1 88 ? 7.481 -0.821 -11.838 1.00 80.88 88 VAL A O 1
ATOM 685 N N . ASP A 1 89 ? 5.421 -0.353 -12.552 1.00 84.69 89 ASP A N 1
ATOM 686 C CA . ASP A 1 89 ? 5.865 0.158 -13.837 1.00 84.69 89 ASP A CA 1
ATOM 687 C C . ASP A 1 89 ? 6.190 1.662 -13.832 1.00 84.69 89 ASP A C 1
ATOM 689 O O . ASP A 1 89 ? 5.597 2.496 -13.147 1.00 84.69 89 ASP A O 1
ATOM 693 N N . PHE A 1 90 ? 7.163 2.010 -14.663 1.00 85.81 90 PHE A N 1
ATOM 694 C CA . PHE A 1 90 ? 7.706 3.34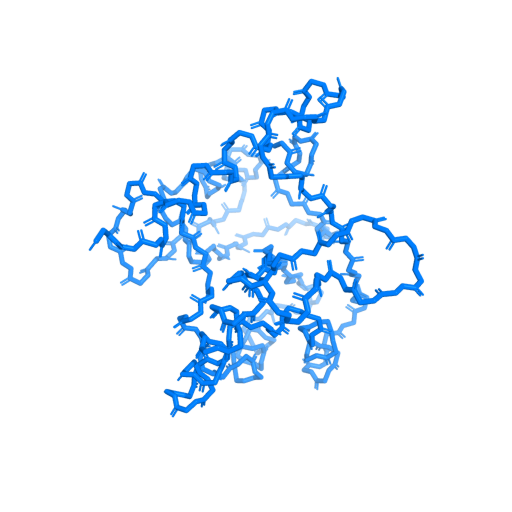0 -14.854 1.00 85.81 90 PHE A CA 1
ATOM 695 C C . PHE A 1 90 ? 6.872 4.080 -15.898 1.00 85.81 90 PHE A C 1
ATOM 697 O O . PHE A 1 90 ? 6.390 3.506 -16.880 1.00 85.81 90 PHE A O 1
ATOM 704 N N . GLN A 1 91 ? 6.702 5.386 -15.700 1.00 83.75 91 GLN A N 1
ATOM 705 C CA . GLN A 1 91 ? 5.924 6.237 -16.595 1.00 83.75 91 GLN A CA 1
ATOM 706 C C . GLN A 1 91 ? 6.654 7.561 -16.838 1.00 83.75 91 GLN A C 1
ATOM 708 O O . GLN A 1 91 ? 7.194 8.161 -15.907 1.00 83.75 91 GLN A O 1
ATOM 713 N N . SER A 1 92 ? 6.630 8.062 -18.075 1.00 81.62 92 SER A N 1
ATOM 714 C CA . SER A 1 92 ? 7.005 9.448 -18.367 1.00 81.62 92 SER A CA 1
ATOM 715 C C . SER A 1 92 ? 5.947 10.423 -17.858 1.00 81.62 92 SER A C 1
ATOM 717 O O . SER A 1 92 ? 4.754 10.127 -17.799 1.00 81.62 92 SER A O 1
ATOM 719 N N . GLN A 1 93 ? 6.393 11.637 -17.541 1.00 75.56 93 GLN A N 1
ATOM 720 C CA . GLN A 1 93 ? 5.520 12.758 -17.195 1.00 75.56 93 GLN A CA 1
ATOM 721 C C . GLN A 1 93 ? 4.922 13.473 -18.418 1.00 75.56 93 GLN A C 1
ATOM 723 O O . GLN A 1 93 ? 4.152 14.422 -18.2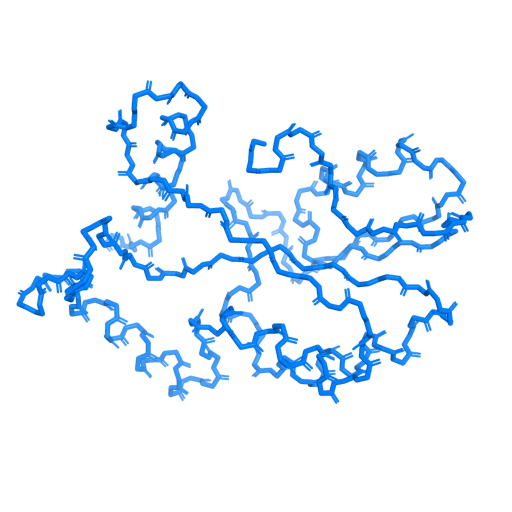48 1.00 75.56 93 GLN A O 1
ATOM 728 N N . ALA A 1 94 ? 5.280 13.059 -19.639 1.00 69.00 94 ALA A N 1
ATOM 729 C CA . ALA A 1 94 ? 4.755 13.645 -20.867 1.00 69.00 94 ALA A CA 1
ATOM 730 C C . ALA A 1 94 ? 3.222 13.503 -20.938 1.00 69.00 94 ALA A C 1
ATOM 732 O O . ALA A 1 94 ? 2.666 12.433 -20.696 1.00 69.00 94 ALA A O 1
ATOM 733 N N . ARG A 1 95 ? 2.516 14.593 -21.268 1.00 58.34 95 ARG A N 1
ATOM 734 C CA . ARG A 1 95 ? 1.055 14.573 -21.437 1.00 58.34 95 ARG A CA 1
ATOM 735 C C . ARG A 1 95 ? 0.695 14.038 -22.827 1.00 58.34 95 ARG A C 1
ATOM 737 O O . ARG A 1 95 ? 1.159 14.591 -23.816 1.00 58.34 95 ARG A O 1
ATOM 744 N N . GLY A 1 96 ? -0.186 13.035 -22.890 1.00 56.81 96 GLY A N 1
ATOM 745 C CA . GLY A 1 96 ? -0.912 12.666 -24.115 1.00 56.81 96 GLY A CA 1
ATOM 746 C C . GLY A 1 96 ? -0.211 11.712 -25.094 1.00 56.81 96 GLY A C 1
ATOM 747 O O . GLY A 1 96 ? -0.565 11.722 -26.267 1.00 56.81 96 GLY A O 1
ATOM 748 N N . GLY A 1 97 ? 0.750 10.892 -24.655 1.00 51.78 97 GLY A N 1
ATOM 749 C CA . GLY A 1 97 ? 1.416 9.896 -25.509 1.00 51.78 97 GLY A CA 1
ATOM 750 C C . GLY A 1 97 ? 1.943 8.686 -24.727 1.00 51.78 97 GLY A C 1
ATOM 751 O O . GLY A 1 97 ? 1.786 8.660 -23.502 1.00 51.78 97 GLY A O 1
ATOM 752 N N . PRO A 1 98 ? 2.552 7.689 -25.406 1.00 54.81 98 PRO A N 1
ATOM 753 C CA . PRO A 1 98 ? 3.100 6.496 -24.763 1.00 54.81 98 PRO A CA 1
ATOM 754 C C . PRO A 1 98 ? 4.040 6.887 -23.628 1.00 54.81 98 PRO A C 1
ATOM 756 O O . PRO A 1 98 ? 4.870 7.787 -23.778 1.00 54.81 98 PRO A O 1
ATOM 759 N N . THR A 1 99 ? 3.905 6.226 -22.482 1.00 69.31 99 THR A N 1
ATOM 760 C CA . THR A 1 99 ? 4.636 6.631 -21.282 1.00 69.31 99 THR A CA 1
ATOM 761 C C . THR A 1 99 ? 6.127 6.357 -21.393 1.00 69.31 99 THR A C 1
ATOM 763 O O . THR A 1 99 ? 6.893 7.032 -20.722 1.00 69.31 99 THR A O 1
ATOM 766 N N . LEU A 1 100 ? 6.570 5.444 -22.258 1.00 79.50 100 LEU A N 1
ATOM 767 C CA . LEU A 1 100 ? 7.976 5.189 -22.579 1.00 79.50 100 LEU A CA 1
ATOM 768 C C . LEU A 1 100 ? 8.078 4.727 -24.045 1.00 79.50 100 LEU A C 1
ATOM 770 O O . LEU A 1 100 ? 7.127 4.122 -24.544 1.00 79.50 100 LEU A O 1
ATOM 774 N N . PRO A 1 101 ? 9.199 4.967 -24.755 1.00 84.50 101 PRO A N 1
ATOM 775 C CA . PRO A 1 101 ? 9.407 4.383 -26.078 1.00 84.50 101 PRO A CA 1
ATOM 776 C C . PRO A 1 101 ? 9.356 2.854 -25.997 1.00 84.50 101 PRO A C 1
ATOM 778 O O . PRO A 1 101 ? 10.092 2.262 -25.206 1.00 84.50 101 PRO A O 1
ATOM 781 N N . GLU A 1 102 ? 8.540 2.203 -26.829 1.00 81.88 102 GLU A N 1
ATOM 782 C CA . GLU A 1 102 ? 8.409 0.732 -26.845 1.00 81.88 102 GLU A CA 1
ATOM 783 C C . GLU A 1 102 ? 9.745 0.026 -27.126 1.00 81.88 102 GLU A C 1
ATOM 785 O O . GLU A 1 102 ? 10.013 -1.064 -26.627 1.00 81.88 102 GLU A O 1
ATOM 790 N N . SER A 1 103 ? 10.635 0.683 -27.873 1.00 85.56 103 SER A N 1
ATOM 791 C CA . SER A 1 103 ? 11.986 0.200 -28.168 1.00 85.56 103 SER A CA 1
ATOM 792 C C . SER A 1 103 ? 12.959 0.285 -26.983 1.00 85.56 103 SER A C 1
ATOM 794 O O . SER A 1 103 ? 14.075 -0.240 -27.069 1.00 85.56 103 SER A O 1
ATOM 796 N N . SER A 1 104 ? 12.582 0.931 -25.877 1.00 89.19 104 SER A N 1
ATOM 797 C CA . SER A 1 104 ? 13.449 1.088 -24.708 1.00 89.19 104 SER A CA 1
ATOM 798 C C . SER A 1 104 ? 13.585 -0.216 -23.913 1.00 89.19 104 SER A C 1
ATOM 800 O O . SER A 1 104 ? 12.659 -1.024 -23.826 1.00 89.19 104 SER A O 1
ATOM 802 N N . SER A 1 105 ? 14.749 -0.423 -23.290 1.00 89.38 105 SER A N 1
ATOM 803 C CA . SER A 1 105 ? 14.988 -1.602 -22.444 1.00 89.38 105 SER A CA 1
ATOM 804 C C . SER A 1 105 ? 14.025 -1.677 -21.261 1.00 89.38 105 SER A C 1
ATOM 806 O O . SER A 1 105 ? 13.611 -2.769 -20.890 1.00 89.38 105 SER A O 1
ATOM 808 N N . ILE A 1 106 ? 13.625 -0.528 -20.713 1.00 86.56 106 ILE A N 1
ATOM 809 C CA . ILE A 1 106 ? 12.684 -0.463 -19.596 1.00 86.56 106 ILE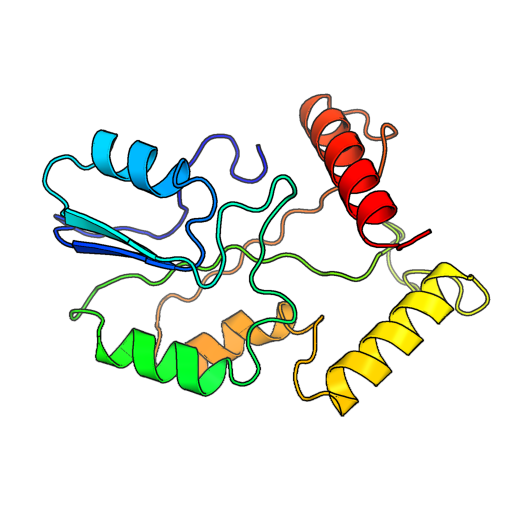 A CA 1
ATOM 810 C C . ILE A 1 106 ? 11.274 -0.899 -20.013 1.00 86.56 106 ILE A C 1
ATOM 812 O O . ILE A 1 106 ? 10.645 -1.672 -19.299 1.00 86.56 106 ILE A O 1
ATOM 816 N N . ALA A 1 107 ? 10.805 -0.503 -21.203 1.00 87.88 107 ALA A N 1
ATOM 817 C CA . ALA A 1 107 ? 9.512 -0.946 -21.720 1.00 87.88 107 ALA A CA 1
ATOM 818 C C . ALA A 1 107 ? 9.493 -2.469 -21.928 1.00 87.88 107 ALA A C 1
ATOM 820 O O . ALA A 1 107 ? 8.536 -3.132 -21.526 1.00 87.88 107 ALA A O 1
ATOM 821 N N . ARG A 1 108 ? 10.582 -3.036 -22.471 1.00 89.25 108 ARG A N 1
ATOM 822 C CA . ARG A 1 108 ? 10.741 -4.494 -22.600 1.00 89.25 108 ARG A CA 1
ATOM 823 C C . ARG A 1 108 ? 10.760 -5.200 -21.247 1.00 89.25 108 ARG A C 1
ATOM 825 O O . ARG A 1 108 ? 10.034 -6.170 -21.074 1.00 89.25 108 ARG A O 1
ATOM 832 N N . TRP A 1 109 ? 11.555 -4.711 -20.295 1.00 88.19 109 TRP A N 1
ATOM 833 C CA . TRP A 1 109 ? 11.645 -5.297 -18.955 1.00 88.19 109 TRP A CA 1
ATOM 834 C C . TRP A 1 109 ? 10.281 -5.306 -18.248 1.00 88.19 109 TRP A C 1
ATOM 836 O O . TRP A 1 109 ? 9.860 -6.350 -17.758 1.00 88.19 109 TRP A O 1
ATOM 846 N N . GLN A 1 110 ? 9.539 -4.193 -18.291 1.00 88.88 110 GLN A N 1
ATOM 847 C CA . GLN A 1 110 ? 8.186 -4.112 -17.725 1.00 88.88 110 GLN A CA 1
ATOM 848 C C . GLN A 1 110 ? 7.214 -5.096 -18.378 1.00 88.88 110 GLN A C 1
ATOM 850 O O . GLN A 1 110 ? 6.415 -5.714 -17.679 1.00 88.88 110 GLN A O 1
ATOM 855 N N . HIS A 1 111 ? 7.268 -5.241 -19.707 1.00 89.00 111 HIS A N 1
ATOM 856 C CA . HIS A 1 111 ? 6.412 -6.183 -20.425 1.00 89.00 111 HIS A CA 1
ATOM 857 C C . HIS A 1 111 ? 6.703 -7.627 -20.006 1.00 89.00 111 HIS A C 1
ATOM 859 O O . HIS A 1 111 ? 5.778 -8.350 -19.637 1.00 89.00 111 HIS A O 1
ATOM 865 N N . SER A 1 112 ? 7.981 -8.016 -19.979 1.00 90.19 112 SER A N 1
ATOM 866 C CA . SER A 1 112 ? 8.400 -9.349 -19.539 1.00 90.19 112 SER A CA 1
ATOM 867 C C . SER A 1 112 ? 7.990 -9.629 -18.095 1.00 90.19 112 SER A C 1
ATOM 869 O O . SER A 1 112 ? 7.479 -10.707 -17.796 1.00 90.19 112 SER A O 1
ATOM 871 N N . LEU A 1 113 ? 8.174 -8.656 -17.199 1.00 88.44 113 LEU A N 1
ATOM 872 C CA . LEU A 1 113 ? 7.808 -8.799 -15.793 1.00 88.44 113 LEU A CA 1
ATOM 873 C C . LEU A 1 113 ? 6.288 -8.946 -15.625 1.00 88.44 113 LEU A C 1
ATOM 875 O O . LEU A 1 113 ? 5.823 -9.812 -14.882 1.00 88.44 113 LEU A O 1
ATOM 879 N N . GLN A 1 114 ? 5.503 -8.154 -16.361 1.00 88.94 114 GLN A N 1
ATOM 880 C CA . GLN A 1 114 ? 4.049 -8.272 -16.368 1.00 88.94 114 GLN A CA 1
ATOM 881 C C . GLN A 1 114 ? 3.603 -9.647 -16.882 1.00 88.94 114 GLN A C 1
ATOM 883 O O . GLN A 1 114 ? 2.803 -10.299 -16.212 1.00 88.94 114 GLN A O 1
ATOM 888 N N . GLU A 1 115 ? 4.136 -10.109 -18.017 1.00 91.50 115 GLU A N 1
ATOM 889 C CA . GLU A 1 115 ? 3.809 -11.423 -18.584 1.00 91.50 115 GLU A CA 1
ATOM 890 C C . GLU A 1 115 ? 4.142 -12.552 -17.600 1.00 91.50 115 GLU A C 1
ATOM 892 O O . GLU A 1 115 ? 3.288 -13.392 -17.301 1.00 91.50 115 GLU A O 1
ATOM 897 N N . ALA A 1 116 ? 5.359 -12.545 -17.049 1.00 91.50 116 ALA A N 1
ATOM 898 C CA . ALA A 1 116 ? 5.813 -13.548 -16.094 1.00 91.50 116 ALA A CA 1
ATOM 899 C C . ALA A 1 116 ? 4.930 -13.568 -14.839 1.00 91.50 116 ALA A C 1
ATOM 901 O O . ALA A 1 116 ? 4.472 -14.635 -14.429 1.00 91.50 116 ALA A O 1
ATOM 902 N N . SER A 1 117 ? 4.623 -12.398 -14.271 1.00 90.38 117 SER A N 1
ATOM 903 C CA . SER A 1 117 ? 3.778 -12.280 -13.076 1.00 90.38 117 SER A CA 1
ATOM 904 C C . SER A 1 117 ? 2.352 -12.794 -13.307 1.00 90.38 117 SER A C 1
ATOM 906 O O . SER A 1 117 ? 1.797 -13.513 -12.472 1.00 90.38 117 SER A O 1
ATOM 908 N N . SER A 1 118 ? 1.772 -12.495 -14.474 1.00 90.69 118 SER A N 1
ATOM 909 C CA . SER A 1 118 ? 0.453 -12.982 -14.869 1.00 90.69 118 SER A CA 1
ATOM 910 C C . SER A 1 118 ? 0.452 -14.499 -15.047 1.00 90.69 118 SER A C 1
ATOM 912 O O . SER A 1 118 ? -0.453 -15.165 -14.548 1.00 90.69 118 SER A O 1
ATOM 914 N N . ARG A 1 119 ? 1.482 -15.063 -15.690 1.00 92.88 119 ARG A N 1
ATOM 915 C CA . ARG A 1 119 ? 1.633 -16.520 -15.854 1.00 92.88 119 ARG A CA 1
ATOM 916 C C . ARG A 1 119 ? 1.867 -17.241 -14.529 1.00 92.88 119 ARG A C 1
ATOM 918 O O . ARG A 1 119 ? 1.390 -18.357 -14.360 1.00 92.88 119 ARG A O 1
ATOM 925 N N . PHE A 1 120 ? 2.567 -16.603 -13.595 1.00 92.19 120 PHE A N 1
ATOM 926 C CA . PHE A 1 120 ? 2.769 -17.110 -12.237 1.00 92.19 120 PHE A CA 1
ATOM 927 C C . PHE A 1 120 ? 1.494 -17.038 -11.373 1.00 92.19 120 PHE A C 1
ATOM 929 O O . PHE A 1 120 ? 1.421 -17.675 -10.326 1.00 92.19 120 PHE A O 1
ATOM 936 N N . GLY A 1 121 ? 0.473 -16.288 -11.804 1.00 90.31 121 GLY A N 1
ATOM 937 C CA . GLY A 1 121 ? -0.796 -16.137 -11.085 1.00 90.31 121 GLY A CA 1
ATOM 938 C C . GLY A 1 121 ? -0.805 -15.012 -10.047 1.00 90.31 121 GLY A C 1
ATOM 939 O O . GLY A 1 121 ? -1.707 -14.965 -9.214 1.00 90.31 121 GLY A O 1
ATOM 940 N N . LYS A 1 122 ? 0.176 -14.101 -10.084 1.00 89.44 122 LYS A N 1
ATOM 941 C CA . LYS A 1 122 ? 0.269 -12.939 -9.184 1.00 89.44 122 LYS A CA 1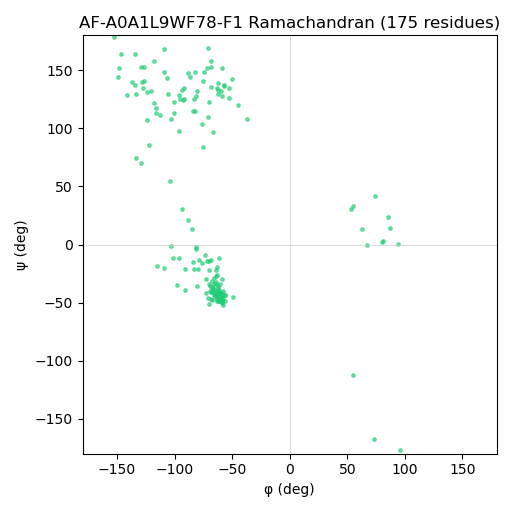
ATOM 942 C C . LYS A 1 122 ? 0.590 -11.665 -9.971 1.00 89.44 122 LYS A C 1
ATOM 944 O O . LYS A 1 122 ? 1.730 -11.205 -9.948 1.00 89.44 122 LYS A O 1
ATOM 949 N N . PRO A 1 123 ? -0.381 -11.105 -10.710 1.00 86.88 123 PRO A N 1
ATOM 950 C CA . PRO A 1 123 ? -0.149 -9.920 -11.529 1.00 86.88 123 PRO A CA 1
ATOM 951 C C . PRO A 1 123 ? 0.261 -8.713 -10.669 1.00 86.88 123 PRO A C 1
ATOM 953 O O . PRO A 1 123 ? -0.414 -8.376 -9.699 1.00 86.88 123 PRO A O 1
ATOM 956 N N . ILE A 1 124 ? 1.353 -8.040 -11.042 1.00 84.06 124 ILE A N 1
ATOM 957 C CA . ILE A 1 124 ? 1.972 -6.983 -10.217 1.00 84.06 124 ILE A CA 1
ATOM 958 C C . ILE A 1 124 ? 1.468 -5.554 -10.487 1.00 84.06 124 ILE A C 1
ATOM 960 O O . ILE A 1 124 ? 1.570 -4.711 -9.609 1.00 84.06 124 ILE A O 1
ATOM 964 N N . ASN A 1 125 ? 0.874 -5.242 -11.645 1.00 85.81 125 ASN A N 1
ATOM 965 C CA . ASN A 1 125 ? 0.374 -3.886 -11.942 1.00 85.81 125 ASN A CA 1
ATOM 966 C C . ASN A 1 125 ? -1.151 -3.782 -11.832 1.00 85.81 125 ASN A C 1
ATOM 968 O O . ASN A 1 125 ? -1.829 -3.358 -12.767 1.00 85.81 125 ASN A O 1
ATOM 972 N N . VAL A 1 126 ? -1.703 -4.163 -10.680 1.00 87.94 126 VAL A N 1
ATOM 973 C CA . VAL A 1 126 ? -3.162 -4.217 -10.457 1.00 87.94 126 VAL A CA 1
ATOM 974 C C . VAL A 1 126 ? -3.724 -3.062 -9.633 1.00 87.94 126 VAL A C 1
ATOM 976 O O . VAL A 1 126 ? -4.938 -2.989 -9.471 1.00 87.94 126 VAL A O 1
ATOM 979 N N . VAL A 1 127 ? -2.885 -2.131 -9.161 1.00 89.00 127 VAL A N 1
ATOM 980 C CA . VAL A 1 127 ? -3.290 -1.014 -8.275 1.00 89.00 127 VAL A CA 1
ATOM 981 C C . VAL A 1 127 ? -4.507 -0.260 -8.793 1.00 89.00 127 VAL A C 1
ATOM 983 O O . VAL A 1 127 ? -5.465 -0.044 -8.061 1.00 89.00 127 VAL A O 1
ATOM 986 N N . HIS A 1 128 ? -4.505 0.048 -10.090 1.00 89.12 128 HIS A N 1
ATOM 987 C CA . HIS A 1 128 ? -5.573 0.776 -10.775 1.00 89.12 128 HIS A CA 1
ATOM 988 C C . HIS A 1 128 ? -6.937 0.059 -10.748 1.00 89.12 128 HIS A C 1
ATOM 990 O O . HIS A 1 128 ? -7.949 0.647 -11.111 1.00 89.12 128 HIS A O 1
ATOM 996 N N . THR A 1 129 ? -6.975 -1.214 -10.346 1.00 92.31 129 THR A N 1
ATOM 997 C CA . THR A 1 129 ? -8.198 -2.020 -10.214 1.00 92.31 129 THR A CA 1
ATOM 998 C C . THR A 1 129 ? -8.672 -2.154 -8.766 1.00 92.31 129 THR A C 1
ATOM 1000 O O . THR A 1 129 ? -9.779 -2.645 -8.525 1.00 92.31 129 THR A O 1
ATOM 1003 N N . LEU A 1 130 ? -7.854 -1.764 -7.780 1.00 93.44 130 LEU A N 1
ATOM 1004 C CA . LEU A 1 130 ? -8.119 -2.057 -6.370 1.00 93.44 130 LEU A CA 1
ATOM 1005 C C . LEU A 1 130 ? -9.320 -1.271 -5.844 1.00 93.44 130 LEU A C 1
ATOM 1007 O O . LEU A 1 130 ? -10.161 -1.858 -5.166 1.00 93.44 130 LEU A O 1
ATOM 1011 N N . ALA A 1 131 ? -9.470 -0.000 -6.229 1.00 94.88 131 ALA A N 1
ATOM 1012 C CA . ALA A 1 131 ? -10.631 0.807 -5.851 1.00 94.88 131 ALA A CA 1
ATOM 1013 C C . ALA A 1 131 ? -11.952 0.177 -6.333 1.00 94.88 131 ALA A C 1
ATOM 1015 O O . ALA A 1 131 ? -12.911 0.057 -5.570 1.00 94.88 131 ALA A O 1
ATOM 1016 N N . ASP A 1 132 ? -11.996 -0.302 -7.576 1.00 96.56 132 ASP A N 1
ATOM 1017 C CA . ASP A 1 132 ? -13.180 -0.983 -8.107 1.00 96.56 132 ASP A CA 1
ATOM 1018 C C . ASP A 1 132 ? -13.398 -2.349 -7.456 1.00 96.56 132 ASP A C 1
ATOM 1020 O O . ASP A 1 132 ? -14.536 -2.754 -7.213 1.00 96.56 132 ASP A O 1
ATOM 1024 N N . THR A 1 133 ? -12.321 -3.055 -7.111 1.00 96.12 133 THR A N 1
ATOM 1025 C CA . THR A 1 133 ? -12.412 -4.328 -6.385 1.00 96.12 133 THR A CA 1
ATOM 1026 C C . THR A 1 133 ? -12.955 -4.127 -4.970 1.00 96.12 133 THR A C 1
ATOM 1028 O O . THR A 1 133 ? -13.793 -4.919 -4.541 1.00 96.12 133 THR A O 1
ATOM 1031 N N . LEU A 1 134 ? -12.581 -3.049 -4.276 1.00 96.75 134 LEU A N 1
ATOM 1032 C CA . LEU A 1 134 ? -13.189 -2.665 -2.998 1.00 96.75 134 LEU A CA 1
ATOM 1033 C C . LEU A 1 134 ? -14.690 -2.396 -3.160 1.00 96.75 134 LEU A C 1
ATOM 1035 O O . LEU A 1 134 ? -15.494 -2.980 -2.437 1.00 96.75 134 LEU A O 1
ATOM 1039 N N . ARG A 1 135 ? -15.093 -1.597 -4.158 1.00 97.06 135 ARG A N 1
ATOM 1040 C CA . ARG A 1 135 ? -16.521 -1.321 -4.427 1.00 97.06 135 ARG A CA 1
ATOM 1041 C C . ARG A 1 135 ? -17.324 -2.597 -4.693 1.00 97.06 135 ARG A C 1
ATOM 1043 O O . ARG A 1 135 ? -18.437 -2.738 -4.194 1.00 97.06 135 ARG A O 1
ATOM 1050 N N . ARG A 1 136 ? -16.754 -3.559 -5.430 1.00 97.19 136 ARG A N 1
ATOM 1051 C CA . ARG A 1 136 ? -17.376 -4.880 -5.657 1.00 97.19 136 ARG A CA 1
ATOM 1052 C C . ARG A 1 136 ? -17.541 -5.700 -4.376 1.00 97.19 136 ARG A C 1
ATOM 1054 O O . ARG A 1 136 ? -18.467 -6.498 -4.298 1.00 97.19 136 ARG A O 1
ATOM 1061 N N . ASN A 1 137 ? -16.690 -5.479 -3.376 1.00 97.38 137 ASN A N 1
ATOM 1062 C CA . ASN A 1 137 ? -16.743 -6.134 -2.066 1.00 97.38 137 ASN A CA 1
ATOM 1063 C C . ASN A 1 137 ? -17.531 -5.320 -1.027 1.00 97.38 137 ASN A C 1
ATOM 1065 O O . ASN A 1 137 ? -17.237 -5.385 0.162 1.00 97.38 137 ASN A O 1
ATOM 1069 N N . ALA A 1 138 ? -18.536 -4.561 -1.479 1.00 95.88 138 ALA A N 1
ATOM 1070 C CA . ALA A 1 138 ? -19.478 -3.805 -0.650 1.00 95.88 138 ALA A CA 1
ATOM 1071 C C . ALA A 1 138 ? -18.864 -2.695 0.226 1.00 95.88 138 ALA A C 1
ATOM 1073 O O . ALA A 1 138 ? -19.554 -2.128 1.075 1.00 95.88 138 ALA A O 1
ATOM 1074 N N . PHE A 1 139 ? -17.608 -2.310 -0.017 1.00 96.44 139 PHE A N 1
ATOM 1075 C CA . PHE A 1 139 ? -17.058 -1.099 0.582 1.00 96.44 139 PHE A CA 1
ATOM 1076 C C . PHE A 1 139 ? -17.731 0.144 -0.012 1.00 96.44 139 PHE A C 1
ATOM 1078 O O . PHE A 1 139 ? -17.905 0.270 -1.227 1.00 96.44 139 PHE A O 1
ATOM 1085 N N . VAL A 1 140 ? -18.085 1.079 0.866 1.00 95.06 140 VAL A N 1
ATOM 1086 C CA . VAL A 1 140 ? -18.669 2.385 0.528 1.00 95.06 140 VAL A CA 1
ATOM 1087 C C . VAL A 1 140 ? -17.661 3.499 0.801 1.00 95.06 140 VAL A C 1
ATOM 1089 O O . VAL A 1 140 ? -16.629 3.255 1.421 1.00 95.06 140 VAL A O 1
ATOM 1092 N N . ASP A 1 141 ? -17.943 4.715 0.327 1.00 95.19 141 ASP A N 1
ATOM 1093 C CA . ASP A 1 141 ? -17.060 5.883 0.489 1.00 95.19 141 ASP A CA 1
ATOM 1094 C C . ASP A 1 141 ? -15.620 5.639 -0.029 1.00 95.19 141 ASP A C 1
ATOM 1096 O O . ASP A 1 141 ? -14.651 6.169 0.508 1.00 95.19 141 ASP A O 1
ATOM 1100 N N . VAL A 1 142 ? -15.463 4.827 -1.085 1.00 95.62 142 VAL A N 1
ATOM 1101 C CA . VAL A 1 142 ? -14.144 4.457 -1.631 1.00 95.62 142 VAL A CA 1
ATOM 1102 C C . VAL A 1 142 ? -13.489 5.648 -2.333 1.00 95.62 142 VAL A C 1
ATOM 1104 O O . VAL A 1 142 ? -13.898 6.028 -3.439 1.00 95.62 142 VAL A O 1
ATOM 1107 N N . THR A 1 143 ? -12.435 6.178 -1.712 1.00 94.31 143 THR A N 1
ATOM 1108 C CA . THR A 1 143 ? -11.563 7.240 -2.235 1.00 94.31 143 THR A CA 1
ATOM 1109 C C . THR A 1 143 ? -10.206 6.688 -2.669 1.00 94.31 143 THR A C 1
ATOM 1111 O O . THR A 1 143 ? -9.651 5.824 -1.998 1.00 94.31 143 THR A O 1
ATOM 1114 N N . GLU A 1 144 ? -9.647 7.225 -3.754 1.00 92.62 144 GLU A N 1
ATOM 1115 C CA . GLU A 1 144 ? -8.297 6.909 -4.235 1.00 92.62 144 GLU A CA 1
ATOM 1116 C C . GLU A 1 144 ? -7.486 8.206 -4.340 1.00 92.62 144 GLU A C 1
ATOM 1118 O O . GLU A 1 144 ? -7.952 9.185 -4.925 1.00 92.62 144 GLU A O 1
ATOM 1123 N N . GLU A 1 145 ? -6.270 8.208 -3.790 1.00 90.25 145 GLU A N 1
ATOM 1124 C CA . GLU A 1 145 ? -5.300 9.283 -3.993 1.00 90.25 145 GLU A CA 1
ATOM 1125 C C . GLU A 1 145 ? -4.054 8.736 -4.687 1.00 90.25 145 GLU A C 1
ATOM 1127 O O . GLU A 1 145 ? -3.375 7.845 -4.179 1.00 90.25 145 GLU A O 1
ATOM 1132 N N . VAL A 1 146 ? -3.733 9.305 -5.850 1.00 88.12 146 VAL A N 1
ATOM 1133 C CA . VAL A 1 146 ? -2.556 8.923 -6.633 1.00 88.12 146 VAL A CA 1
ATOM 1134 C C . VAL A 1 146 ? -1.458 9.962 -6.447 1.00 88.12 146 VAL A C 1
ATOM 1136 O O . VAL A 1 146 ? -1.511 11.059 -7.009 1.00 88.12 146 VAL A O 1
ATOM 1139 N N . VAL A 1 147 ? -0.417 9.587 -5.707 1.00 87.25 147 VAL A N 1
ATOM 1140 C CA . VAL A 1 147 ? 0.775 10.418 -5.511 1.00 87.25 147 VAL A CA 1
ATOM 1141 C C . VAL A 1 147 ? 1.832 10.058 -6.554 1.00 87.25 147 VAL A C 1
ATOM 1143 O O . VAL A 1 147 ? 2.249 8.909 -6.678 1.00 87.25 147 VAL A O 1
ATOM 1146 N N . LYS A 1 148 ? 2.296 11.052 -7.318 1.00 86.44 148 LYS A N 1
ATOM 1147 C CA . LYS A 1 148 ? 3.364 10.858 -8.309 1.00 86.44 148 LYS A CA 1
ATOM 1148 C C . LYS A 1 148 ? 4.728 10.949 -7.638 1.00 86.44 148 LYS A C 1
ATOM 1150 O O . LYS A 1 148 ? 5.128 12.027 -7.201 1.00 86.44 148 LYS A O 1
ATOM 1155 N N . ILE A 1 149 ? 5.456 9.838 -7.626 1.00 88.19 149 ILE A N 1
ATOM 1156 C CA . ILE A 1 149 ? 6.814 9.760 -7.086 1.00 88.19 149 ILE A CA 1
ATOM 1157 C C . ILE A 1 149 ? 7.819 9.816 -8.249 1.00 88.19 149 ILE A C 1
ATOM 1159 O O . ILE A 1 149 ? 7.705 9.021 -9.183 1.00 88.19 149 ILE A O 1
ATOM 1163 N N . PRO A 1 150 ? 8.763 10.778 -8.267 1.00 90.50 150 PRO A N 1
ATOM 1164 C CA . PRO A 1 150 ? 9.812 10.823 -9.282 1.00 90.50 150 PRO A CA 1
ATOM 1165 C C . PRO A 1 150 ? 10.818 9.686 -9.077 1.00 90.50 150 PRO A C 1
ATOM 1167 O O . PRO A 1 150 ? 10.839 9.037 -8.039 1.00 90.50 150 PRO A O 1
ATOM 1170 N N . ILE A 1 151 ? 11.690 9.475 -10.061 1.00 89.56 151 ILE A N 1
ATOM 1171 C CA . ILE A 1 151 ? 12.743 8.454 -9.995 1.00 89.56 151 ILE A CA 1
ATOM 1172 C C . ILE A 1 151 ? 14.081 9.143 -10.213 1.00 89.56 151 ILE A C 1
ATOM 1174 O O . ILE A 1 151 ? 14.384 9.584 -11.320 1.00 89.56 151 ILE A O 1
ATOM 1178 N N . GLY A 1 152 ? 14.851 9.270 -9.140 1.00 90.25 152 GLY A N 1
ATOM 1179 C CA . GLY A 1 152 ? 16.123 9.980 -9.079 1.00 90.25 152 GLY A CA 1
ATOM 1180 C C . GLY A 1 152 ? 16.023 11.425 -8.584 1.00 90.25 152 GLY A C 1
ATOM 1181 O O . GLY A 1 152 ? 14.967 11.925 -8.199 1.00 90.25 152 GLY A O 1
ATOM 1182 N N . ALA A 1 153 ? 17.163 12.116 -8.592 1.00 92.38 153 ALA A N 1
ATOM 1183 C CA . ALA A 1 153 ? 17.349 13.406 -7.920 1.00 92.38 153 ALA A CA 1
ATOM 1184 C C . ALA A 1 153 ? 16.899 14.650 -8.725 1.00 92.38 153 ALA A C 1
ATOM 1186 O O . ALA A 1 153 ? 17.266 15.777 -8.382 1.00 92.38 153 ALA A O 1
ATOM 1187 N N . TRP A 1 154 ? 16.145 14.480 -9.814 1.00 91.31 154 TRP A N 1
ATOM 1188 C CA . TRP A 1 154 ? 15.865 15.562 -10.772 1.00 91.31 154 TRP A CA 1
ATOM 1189 C C . TRP A 1 154 ? 14.693 16.474 -10.378 1.00 91.31 154 TRP A C 1
ATOM 1191 O O . TRP A 1 154 ? 14.552 17.563 -10.940 1.00 91.31 154 TRP A O 1
ATOM 1201 N N . ALA A 1 155 ? 13.851 16.072 -9.421 1.00 91.12 155 ALA A N 1
ATOM 1202 C CA . ALA A 1 155 ? 12.762 16.919 -8.945 1.00 91.12 155 ALA A CA 1
ATOM 1203 C C . ALA A 1 155 ? 13.308 18.207 -8.298 1.00 91.12 155 ALA A C 1
ATOM 1205 O O . ALA A 1 155 ? 14.300 18.186 -7.569 1.00 91.12 155 ALA A O 1
ATOM 1206 N N . ARG A 1 156 ? 12.663 19.351 -8.573 1.00 90.50 156 ARG A N 1
ATOM 1207 C CA . ARG A 1 156 ? 13.059 20.645 -7.983 1.00 90.50 156 ARG A CA 1
ATOM 1208 C C . ARG A 1 156 ? 12.689 20.741 -6.507 1.00 90.50 156 ARG A C 1
ATOM 1210 O O . ARG A 1 156 ? 13.486 21.242 -5.721 1.00 90.50 156 ARG A O 1
ATOM 1217 N N . ASP A 1 157 ? 11.494 20.270 -6.159 1.00 92.88 157 ASP A N 1
ATOM 1218 C CA . ASP A 1 157 ? 11.028 20.198 -4.777 1.00 92.88 157 ASP A CA 1
ATOM 1219 C C . ASP A 1 157 ? 11.922 19.256 -3.958 1.00 92.88 157 ASP A C 1
ATOM 1221 O O . ASP A 1 157 ? 12.256 18.158 -4.408 1.00 92.88 157 ASP A O 1
ATOM 1225 N N . LEU A 1 158 ? 12.334 19.699 -2.767 1.00 90.81 158 LEU A N 1
ATOM 1226 C CA . LEU A 1 158 ? 13.298 18.969 -1.942 1.00 90.81 158 LEU A CA 1
ATOM 1227 C C . LEU A 1 158 ? 12.725 17.649 -1.413 1.00 90.81 158 LEU A C 1
ATOM 1229 O O . LEU A 1 158 ? 13.444 16.650 -1.387 1.00 90.81 158 LEU A O 1
ATOM 1233 N N . THR A 1 159 ? 11.438 17.624 -1.067 1.00 88.88 159 THR A N 1
ATOM 1234 C CA . THR A 1 159 ? 10.758 16.418 -0.576 1.00 88.88 159 THR A CA 1
ATOM 1235 C C . THR A 1 159 ? 10.644 15.382 -1.690 1.00 88.88 159 THR A C 1
ATOM 1237 O O . THR A 1 159 ? 11.012 14.220 -1.508 1.00 88.88 159 THR A O 1
ATOM 1240 N N . LEU A 1 160 ? 10.199 15.802 -2.877 1.00 89.81 160 LEU A N 1
ATOM 1241 C CA . LEU A 1 160 ? 10.120 14.940 -4.056 1.00 89.81 160 LEU A CA 1
ATOM 1242 C C . LEU A 1 160 ? 11.502 14.473 -4.516 1.00 89.81 160 LEU A C 1
ATOM 1244 O O . LEU A 1 160 ? 11.635 13.341 -4.968 1.00 89.81 160 LEU A O 1
ATOM 1248 N N . LYS A 1 161 ? 12.542 15.299 -4.374 1.00 92.56 161 LYS A N 1
ATOM 1249 C CA . LYS A 1 161 ? 13.921 14.900 -4.677 1.00 92.56 161 LYS A CA 1
ATOM 1250 C C . LYS A 1 161 ? 14.398 13.780 -3.755 1.00 92.56 161 LYS A C 1
ATOM 1252 O O . LYS A 1 161 ? 14.944 12.797 -4.245 1.00 92.56 161 LYS A O 1
ATOM 1257 N N . GLN A 1 162 ? 14.175 13.910 -2.446 1.00 90.69 162 GLN A N 1
ATOM 1258 C CA . GLN A 1 162 ? 14.518 12.866 -1.474 1.00 90.69 162 GLN A CA 1
ATOM 1259 C C . GLN A 1 162 ? 13.748 11.571 -1.752 1.00 90.69 162 GLN A C 1
ATOM 1261 O O . GLN A 1 162 ? 14.358 10.508 -1.838 1.00 90.69 162 GLN A O 1
ATOM 1266 N N . LEU A 1 163 ? 12.431 11.669 -1.977 1.00 89.06 163 LEU A N 1
ATOM 1267 C CA . LEU A 1 163 ? 11.601 10.532 -2.393 1.00 89.06 163 LEU A CA 1
ATOM 1268 C C . LEU A 1 163 ? 12.130 9.874 -3.670 1.00 89.06 163 LEU A C 1
ATOM 1270 O O . LEU A 1 163 ? 12.206 8.652 -3.743 1.00 89.06 163 LEU A O 1
ATOM 1274 N N . GLY A 1 164 ? 12.528 10.674 -4.659 1.00 91.44 164 GLY A N 1
ATOM 1275 C CA . GLY A 1 164 ? 13.028 10.164 -5.928 1.00 91.44 164 GLY A CA 1
ATOM 1276 C C . GLY A 1 164 ? 14.350 9.421 -5.809 1.00 91.44 164 GLY A C 1
ATOM 1277 O O . GLY A 1 164 ? 14.527 8.404 -6.476 1.00 91.44 164 GLY A O 1
ATOM 1278 N N . VAL A 1 165 ? 15.259 9.875 -4.945 1.00 91.38 165 VAL A N 1
ATOM 1279 C CA . VAL A 1 165 ? 16.513 9.156 -4.661 1.00 91.38 165 VAL A CA 1
ATOM 1280 C C . VAL A 1 165 ? 16.232 7.802 -4.005 1.00 91.38 165 VAL A C 1
ATOM 1282 O O . VAL A 1 165 ? 16.803 6.803 -4.433 1.00 91.38 165 VAL A O 1
ATOM 1285 N N . LEU A 1 166 ? 15.316 7.746 -3.032 1.00 89.19 166 LEU A N 1
ATOM 1286 C CA . LEU A 1 166 ? 14.911 6.483 -2.400 1.00 89.19 166 LEU A CA 1
ATOM 1287 C C . LEU A 1 166 ? 14.272 5.528 -3.416 1.00 89.19 166 LEU A C 1
ATOM 1289 O O . LEU A 1 166 ? 14.653 4.364 -3.495 1.00 89.19 166 LEU A O 1
ATOM 1293 N N . MET A 1 167 ? 13.358 6.038 -4.248 1.00 88.31 167 MET A N 1
ATOM 1294 C CA . MET A 1 167 ? 12.708 5.249 -5.297 1.00 88.31 167 MET A CA 1
ATOM 1295 C C . MET A 1 167 ? 13.711 4.727 -6.335 1.00 88.31 167 MET A C 1
ATOM 1297 O O . MET A 1 167 ? 13.581 3.601 -6.803 1.00 88.31 167 MET A O 1
ATOM 1301 N N . GLN A 1 168 ? 14.729 5.519 -6.686 1.00 88.94 168 GLN A N 1
ATOM 1302 C CA . GLN A 1 168 ? 15.799 5.072 -7.578 1.00 88.94 168 GLN A CA 1
ATOM 1303 C C . GLN A 1 168 ? 16.610 3.928 -6.959 1.00 88.94 168 GLN A C 1
ATOM 1305 O O . GLN A 1 168 ? 16.898 2.968 -7.666 1.00 88.94 168 GLN A O 1
ATOM 1310 N N . GLY A 1 169 ? 16.952 4.017 -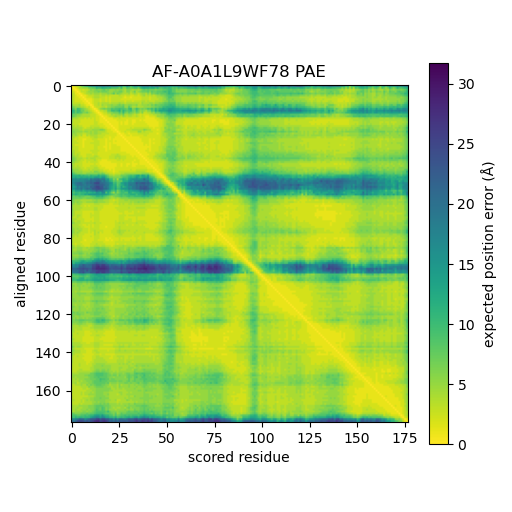5.668 1.00 87.56 169 GLY A N 1
ATOM 1311 C CA . GLY A 1 169 ? 17.614 2.928 -4.943 1.00 87.56 169 GLY A CA 1
ATOM 1312 C C . GLY A 1 169 ? 16.786 1.645 -4.984 1.00 87.56 169 GLY A C 1
ATOM 1313 O O . GLY A 1 169 ? 17.262 0.634 -5.484 1.00 87.56 169 GLY A O 1
ATOM 1314 N N . HIS A 1 170 ? 15.507 1.724 -4.603 1.00 81.94 170 HIS A N 1
ATOM 1315 C CA . HIS A 1 170 ? 14.590 0.578 -4.660 1.00 81.94 170 HIS A CA 1
ATOM 1316 C C . HIS A 1 170 ? 14.480 -0.037 -6.061 1.00 81.94 170 HIS A C 1
ATOM 1318 O O . HIS A 1 170 ? 14.492 -1.257 -6.204 1.00 81.94 170 HIS A O 1
ATOM 1324 N N . ALA A 1 171 ? 14.374 0.795 -7.100 1.00 82.81 171 ALA A N 1
ATOM 1325 C CA . ALA A 1 171 ? 14.287 0.329 -8.479 1.00 82.81 171 ALA A CA 1
ATOM 1326 C C . ALA A 1 171 ? 15.551 -0.422 -8.924 1.00 82.81 171 ALA A C 1
ATOM 1328 O O . ALA A 1 171 ? 15.439 -1.413 -9.638 1.00 82.81 171 ALA A O 1
ATOM 1329 N N . ILE A 1 172 ? 16.733 0.045 -8.511 1.00 84.25 172 ILE A N 1
ATOM 1330 C CA . ILE A 1 172 ? 18.012 -0.603 -8.826 1.00 84.25 172 ILE A CA 1
ATOM 1331 C C . ILE A 1 172 ? 18.145 -1.914 -8.048 1.00 84.25 172 ILE A C 1
ATOM 1333 O O . ILE A 1 172 ? 18.447 -2.929 -8.660 1.00 84.25 172 ILE A O 1
ATOM 1337 N N . ASP A 1 173 ? 17.844 -1.912 -6.748 1.00 81.44 173 ASP A N 1
ATOM 1338 C CA . ASP A 1 173 ? 17.925 -3.110 -5.899 1.00 81.44 173 ASP A CA 1
ATOM 1339 C C . ASP A 1 173 ? 16.951 -4.218 -6.343 1.00 81.44 173 ASP A C 1
ATOM 1341 O O . ASP A 1 173 ? 17.192 -5.397 -6.100 1.00 81.44 173 ASP A O 1
ATOM 1345 N N . SER A 1 174 ? 15.848 -3.848 -7.005 1.00 73.31 174 SER A N 1
ATOM 1346 C CA . SER A 1 174 ? 14.853 -4.793 -7.538 1.00 73.31 174 SER A CA 1
ATOM 1347 C C . SER A 1 174 ? 15.304 -5.501 -8.820 1.00 73.31 174 SER A C 1
ATOM 1349 O O . SER A 1 174 ? 14.683 -6.481 -9.235 1.00 73.31 174 SER A O 1
ATOM 1351 N N . VAL A 1 175 ? 16.342 -4.994 -9.485 1.00 71.38 175 VAL A N 1
ATOM 1352 C CA . VAL A 1 175 ? 16.974 -5.658 -10.624 1.00 71.38 175 VAL A CA 1
ATOM 1353 C C . VAL A 1 175 ? 18.170 -6.414 -10.055 1.00 71.38 175 VAL A C 1
ATOM 1355 O O . VAL A 1 175 ? 19.207 -5.811 -9.796 1.00 71.38 175 VAL A O 1
ATOM 1358 N N . GLU A 1 176 ? 18.007 -7.718 -9.803 1.00 58.69 176 GLU A N 1
ATOM 1359 C CA . GLU A 1 176 ? 19.129 -8.571 -9.383 1.00 58.69 176 GLU A CA 1
ATOM 1360 C C . GLU A 1 176 ? 20.340 -8.383 -10.330 1.00 58.69 176 GLU A C 1
ATOM 1362 O O . GLU A 1 176 ? 20.137 -8.191 -11.536 1.00 58.69 176 GLU A O 1
ATOM 1367 N N . PRO A 1 177 ? 21.582 -8.401 -9.804 1.00 48.88 177 PRO A N 1
ATOM 1368 C CA . PRO A 1 177 ? 22.799 -8.298 -10.610 1.00 48.88 177 PRO A CA 1
ATOM 1369 C C . PRO A 1 177 ? 23.007 -9.474 -11.576 1.00 48.88 177 PRO A C 1
ATOM 1371 O O . PRO A 1 177 ? 22.602 -10.613 -11.250 1.00 48.88 177 PRO A O 1
#